Protein AF-A0A939FY69-F1 (afdb_monomer_lite)

Structure (mmCIF, N/CA/C/O backbone):
data_AF-A0A939FY69-F1
#
_entry.id   AF-A0A939FY69-F1
#
loop_
_atom_site.group_PDB
_atom_site.id
_atom_site.type_symbol
_atom_site.label_atom_id
_atom_site.label_alt_id
_atom_site.label_comp_id
_atom_site.label_asym_id
_atom_site.label_entity_id
_atom_site.label_seq_id
_atom_site.pdbx_PDB_ins_code
_atom_site.Cartn_x
_atom_site.Cartn_y
_atom_site.Cartn_z
_atom_site.occupancy
_atom_site.B_iso_or_equiv
_atom_site.auth_seq_id
_atom_site.auth_comp_id
_atom_site.auth_asym_id
_atom_site.auth_atom_id
_atom_site.pdbx_PDB_model_num
ATOM 1 N N . MET A 1 1 ? -5.988 15.963 11.797 1.00 51.28 1 MET A N 1
ATOM 2 C CA . MET A 1 1 ? -5.089 16.632 10.826 1.00 51.28 1 MET A CA 1
ATOM 3 C C . MET A 1 1 ? -5.764 16.558 9.463 1.00 51.28 1 MET A C 1
ATOM 5 O O . MET A 1 1 ? -6.345 15.523 9.172 1.00 51.28 1 MET A O 1
ATOM 9 N N . THR A 1 2 ? -5.782 17.626 8.667 1.00 65.31 2 THR A N 1
ATOM 10 C CA . THR A 1 2 ? -6.473 17.612 7.362 1.00 65.31 2 THR A CA 1
ATOM 11 C C . THR A 1 2 ? -5.595 16.913 6.324 1.00 65.31 2 THR A C 1
ATOM 13 O O . THR A 1 2 ? -4.402 17.210 6.242 1.00 65.31 2 THR A O 1
ATOM 16 N N . LEU A 1 3 ? -6.153 15.976 5.550 1.00 76.00 3 LEU A N 1
ATOM 17 C CA . LEU A 1 3 ? -5.417 15.317 4.469 1.00 76.00 3 LEU A CA 1
ATOM 18 C C . LEU A 1 3 ? -4.958 16.355 3.434 1.00 76.00 3 LEU A C 1
ATOM 20 O O . LEU A 1 3 ? -5.679 17.298 3.108 1.00 76.00 3 LEU A O 1
ATOM 24 N N . SER A 1 4 ? -3.752 16.176 2.895 1.00 80.12 4 SER A N 1
ATOM 25 C CA . SER A 1 4 ? -3.278 17.007 1.785 1.00 80.12 4 SER A CA 1
ATOM 26 C C . SER A 1 4 ? -4.123 16.750 0.524 1.00 80.12 4 SER A C 1
ATOM 28 O O . SER A 1 4 ? -4.737 15.685 0.405 1.00 80.12 4 SER A O 1
ATOM 30 N N . PRO A 1 5 ? -4.132 17.661 -0.470 1.00 83.81 5 PRO A N 1
ATOM 31 C CA . PRO A 1 5 ? -4.830 17.428 -1.739 1.00 83.81 5 PRO A CA 1
ATOM 32 C C . PRO A 1 5 ? -4.401 16.129 -2.436 1.00 83.81 5 PRO A C 1
ATOM 34 O O . PRO A 1 5 ? -5.226 15.443 -3.034 1.00 83.81 5 PRO A O 1
ATOM 37 N N . TYR A 1 6 ? -3.119 15.767 -2.313 1.00 81.75 6 TYR A N 1
ATOM 38 C CA . TYR A 1 6 ? -2.587 14.505 -2.817 1.00 81.75 6 TYR A CA 1
ATOM 39 C C . TYR A 1 6 ? -3.241 13.303 -2.122 1.00 81.75 6 TYR A C 1
ATOM 41 O O . TYR A 1 6 ? -3.773 12.425 -2.795 1.00 81.75 6 TYR A O 1
ATOM 49 N N . PHE A 1 7 ? -3.287 13.290 -0.786 1.00 86.31 7 PHE A N 1
ATOM 50 C CA . PHE A 1 7 ? -3.902 12.192 -0.036 1.00 86.31 7 PHE A CA 1
ATOM 51 C C . PHE A 1 7 ? -5.418 12.130 -0.195 1.00 86.31 7 PHE A C 1
ATOM 53 O O . PHE A 1 7 ? -5.968 11.036 -0.247 1.00 86.31 7 P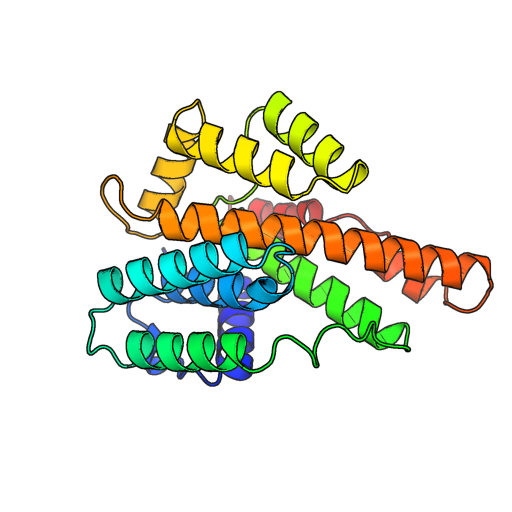HE A O 1
ATOM 60 N N . HIS A 1 8 ? -6.094 13.269 -0.350 1.00 87.62 8 HIS A N 1
ATOM 61 C CA . HIS A 1 8 ? -7.512 13.294 -0.706 1.00 87.62 8 HIS A CA 1
ATOM 62 C C . HIS A 1 8 ? -7.772 12.671 -2.078 1.00 87.62 8 HIS A C 1
ATOM 64 O O . HIS A 1 8 ? -8.722 11.903 -2.226 1.00 87.62 8 HIS A O 1
ATOM 70 N N . LYS A 1 9 ? -6.923 12.962 -3.071 1.00 89.31 9 LYS A N 1
ATOM 71 C CA . LYS A 1 9 ? -7.017 12.337 -4.393 1.00 89.31 9 LYS A CA 1
ATOM 72 C C . LYS A 1 9 ? -6.813 10.824 -4.296 1.00 89.31 9 LYS A C 1
ATOM 74 O O . LYS A 1 9 ? -7.653 10.083 -4.793 1.00 89.31 9 LYS A O 1
ATOM 79 N N . THR A 1 10 ? -5.763 10.371 -3.610 1.00 87.25 10 THR A N 1
ATOM 80 C CA . THR A 1 10 ? -5.495 8.935 -3.424 1.00 87.25 10 THR A CA 1
ATOM 81 C C . THR A 1 10 ? -6.619 8.239 -2.658 1.00 87.25 10 THR A C 1
ATOM 83 O O . THR A 1 10 ? -7.046 7.158 -3.048 1.00 87.25 10 THR A O 1
ATOM 86 N N . LEU A 1 11 ? -7.152 8.865 -1.604 1.00 92.50 11 LEU A N 1
ATOM 87 C CA . LEU A 1 11 ? -8.293 8.338 -0.857 1.00 92.50 11 LEU A CA 1
ATOM 88 C C . LEU A 1 11 ? -9.524 8.183 -1.751 1.00 92.50 11 LEU A C 1
ATOM 90 O O . LEU A 1 11 ? -10.184 7.152 -1.693 1.00 92.50 11 LEU A O 1
ATOM 94 N N . LYS A 1 12 ? -9.818 9.182 -2.590 1.00 93.12 12 LYS A N 1
ATOM 95 C CA . LYS A 1 12 ? -10.921 9.114 -3.550 1.00 93.12 12 LYS A CA 1
ATOM 96 C C . LYS A 1 12 ? -10.729 7.966 -4.543 1.00 93.12 12 LYS A C 1
ATOM 98 O O . LYS A 1 12 ? -11.646 7.178 -4.716 1.00 93.12 12 LYS A O 1
ATOM 103 N N . GLU A 1 13 ? -9.543 7.837 -5.135 1.00 89.00 13 GLU A N 1
ATOM 104 C CA . GLU A 1 13 ? -9.229 6.740 -6.064 1.00 89.00 13 GLU A CA 1
ATOM 105 C C . GLU A 1 13 ? -9.397 5.366 -5.395 1.00 89.00 13 GLU A C 1
ATOM 107 O O . GLU A 1 13 ? -10.003 4.464 -5.967 1.00 89.00 13 GLU A O 1
ATOM 112 N N . LEU A 1 14 ? -8.923 5.214 -4.154 1.00 90.81 14 LEU A N 1
ATOM 113 C CA . LEU A 1 14 ? -9.114 3.993 -3.369 1.00 90.81 14 LEU A CA 1
ATOM 114 C C . LEU A 1 14 ? -10.592 3.733 -3.063 1.00 90.81 14 LEU A C 1
ATOM 116 O O . LEU A 1 14 ? -11.045 2.598 -3.169 1.00 90.81 14 LEU A O 1
ATOM 120 N N . CYS A 1 15 ? -11.359 4.768 -2.721 1.00 93.44 15 CYS A N 1
ATOM 121 C CA . CYS A 1 15 ? -12.801 4.651 -2.526 1.00 93.44 15 CYS A CA 1
ATOM 122 C C . CYS A 1 15 ? -13.506 4.169 -3.795 1.00 93.44 15 CYS A C 1
ATOM 124 O O . CYS A 1 15 ? -14.361 3.293 -3.708 1.00 93.44 15 CYS A O 1
ATOM 126 N N . ASP A 1 16 ? -13.118 4.684 -4.961 1.00 90.38 16 ASP A N 1
ATOM 127 C CA . ASP A 1 16 ? -13.687 4.281 -6.248 1.00 90.38 16 ASP A CA 1
ATOM 128 C C . ASP A 1 16 ? -13.348 2.808 -6.565 1.00 90.38 16 ASP A C 1
ATOM 130 O O . ASP A 1 16 ? -14.238 2.037 -6.927 1.00 90.38 16 ASP A O 1
ATOM 134 N N . ILE A 1 17 ? -12.095 2.384 -6.337 1.00 87.31 17 ILE A N 1
ATOM 135 C CA . ILE A 1 17 ? -11.641 0.986 -6.502 1.00 87.31 17 ILE A CA 1
ATOM 136 C C . ILE A 1 17 ? -12.435 0.038 -5.599 1.00 87.31 17 ILE A C 1
ATOM 138 O O . ILE A 1 17 ? -12.944 -0.988 -6.050 1.00 87.31 17 ILE A O 1
ATOM 142 N N . PHE A 1 18 ? -12.560 0.392 -4.321 1.00 89.75 18 PHE A N 1
ATOM 143 C CA . PHE A 1 18 ? -13.209 -0.436 -3.306 1.00 89.75 18 PHE A CA 1
ATOM 144 C C . PHE A 1 18 ? -14.726 -0.246 -3.223 1.00 89.75 18 PHE A C 1
ATOM 146 O O . PHE A 1 18 ? -15.393 -0.906 -2.421 1.00 89.75 18 PHE A O 1
ATOM 153 N N . ARG A 1 19 ? -15.285 0.646 -4.048 1.00 93.00 19 ARG A N 1
ATOM 154 C CA . ARG A 1 19 ? -16.702 1.038 -4.037 1.00 93.00 19 ARG A CA 1
ATOM 155 C C . ARG A 1 19 ? -17.173 1.460 -2.638 1.00 93.00 19 ARG A C 1
ATOM 157 O O . ARG A 1 19 ? -18.246 1.069 -2.179 1.00 93.00 19 ARG A O 1
ATOM 164 N N . VAL A 1 20 ? -16.343 2.237 -1.948 1.00 94.00 20 VAL A N 1
ATOM 165 C CA . VAL A 1 20 ? -16.614 2.824 -0.630 1.00 94.00 20 VAL A CA 1
ATOM 166 C C . VAL A 1 20 ? -17.141 4.241 -0.838 1.00 94.00 20 VAL A C 1
ATOM 168 O O . VAL A 1 20 ? -16.522 5.040 -1.535 1.00 94.00 20 VAL A O 1
ATOM 171 N N . SER A 1 21 ? -18.275 4.588 -0.226 1.00 94.75 21 SER A N 1
ATOM 172 C CA . SER A 1 21 ? -18.761 5.971 -0.278 1.00 94.75 21 SER A CA 1
ATOM 173 C C . SER A 1 21 ? -17.843 6.899 0.523 1.00 94.75 21 SER A C 1
ATOM 175 O O . SER A 1 21 ? -17.466 6.595 1.653 1.00 94.75 21 SER A O 1
ATOM 177 N N . GLN A 1 22 ? -17.527 8.077 -0.017 1.00 93.00 22 GLN A N 1
ATOM 178 C CA . GLN A 1 22 ? -16.762 9.074 0.736 1.00 93.00 22 GLN A CA 1
ATOM 179 C C . GLN A 1 22 ? -17.534 9.600 1.952 1.00 93.00 22 GLN A C 1
ATOM 181 O O . GLN A 1 22 ? -16.919 10.002 2.935 1.00 93.00 22 GLN A O 1
ATOM 186 N N . ASP A 1 23 ? -18.869 9.563 1.929 1.00 93.38 23 ASP A N 1
ATOM 187 C CA . ASP A 1 23 ? -19.689 10.060 3.036 1.00 93.38 23 ASP A CA 1
ATOM 188 C C . ASP A 1 23 ? -19.513 9.234 4.309 1.00 93.38 23 ASP A C 1
ATOM 190 O O . ASP A 1 23 ? -19.451 9.800 5.400 1.00 93.38 23 ASP A O 1
ATOM 194 N N . ILE A 1 24 ? -19.371 7.912 4.170 1.00 93.94 24 ILE A N 1
ATOM 195 C CA . ILE A 1 24 ? -19.246 7.006 5.318 1.00 93.94 24 ILE A CA 1
ATOM 196 C C . ILE A 1 24 ? -17.860 7.064 5.967 1.00 93.94 24 ILE A C 1
ATOM 198 O O . ILE A 1 24 ? -17.718 6.616 7.099 1.00 93.94 24 ILE A O 1
ATOM 202 N N . ILE A 1 25 ? -16.865 7.656 5.292 1.00 91.81 25 ILE A N 1
ATOM 203 C CA . ILE A 1 25 ? -15.494 7.806 5.803 1.00 91.81 25 ILE A CA 1
ATOM 204 C C . ILE A 1 25 ? -15.120 9.237 6.221 1.00 91.81 25 ILE A C 1
ATOM 206 O O . ILE A 1 25 ? -14.028 9.460 6.742 1.00 91.81 25 ILE A O 1
ATOM 210 N N . LYS A 1 26 ? -16.013 10.217 6.029 1.00 88.81 26 LYS A N 1
ATOM 211 C CA . LYS A 1 26 ? -15.804 11.620 6.442 1.00 88.81 26 LYS A CA 1
ATOM 212 C C . LYS A 1 26 ? -15.342 11.807 7.898 1.00 88.81 26 LYS A C 1
ATOM 214 O O . LYS A 1 26 ? -14.555 12.727 8.112 1.00 88.81 26 LYS A O 1
ATOM 219 N N . PRO A 1 27 ? -15.795 11.004 8.885 1.00 88.06 27 PRO A N 1
ATOM 220 C CA . PRO A 1 27 ? -15.362 11.165 10.274 1.00 88.06 27 PRO A CA 1
ATOM 221 C C . PRO A 1 27 ? -13.861 10.928 10.505 1.00 88.06 27 PRO A C 1
ATOM 223 O O . PRO A 1 27 ? -13.254 11.650 11.292 1.00 88.06 27 PRO A O 1
ATOM 226 N N . HIS A 1 28 ? -13.264 9.953 9.809 1.00 85.62 28 HIS A N 1
ATOM 227 C CA . HIS A 1 28 ? -11.856 9.556 9.977 1.00 85.62 28 HIS A CA 1
ATOM 228 C C . HIS A 1 28 ? -11.201 9.231 8.617 1.00 85.62 28 HIS A C 1
ATOM 230 O O . HIS A 1 28 ? -10.899 8.071 8.316 1.00 85.62 28 HIS A O 1
ATOM 236 N N . PRO A 1 29 ? -11.008 10.234 7.740 1.00 88.88 29 PRO A N 1
ATOM 237 C CA . PRO A 1 29 ? -10.553 10.006 6.368 1.00 88.88 29 PRO A CA 1
ATOM 238 C C . PRO A 1 29 ? -9.093 9.524 6.291 1.00 88.88 29 PRO A C 1
ATOM 240 O O . PRO A 1 29 ? -8.715 8.826 5.356 1.00 88.88 29 PRO A O 1
ATOM 243 N N . ASP A 1 30 ? -8.272 9.869 7.277 1.00 85.19 30 ASP A N 1
ATOM 244 C CA . ASP A 1 30 ? -6.902 9.390 7.468 1.00 85.19 30 ASP A CA 1
ATOM 245 C C . ASP A 1 30 ? -6.843 7.903 7.832 1.00 85.19 30 ASP A C 1
ATOM 247 O O . ASP A 1 30 ? -6.058 7.154 7.244 1.00 85.19 30 ASP A O 1
ATOM 251 N N . HIS A 1 31 ? -7.713 7.456 8.739 1.00 87.19 31 HIS A N 1
ATOM 252 C CA . HIS A 1 31 ? -7.850 6.037 9.067 1.00 87.19 31 HIS A CA 1
ATOM 253 C C . HIS A 1 31 ? -8.343 5.229 7.865 1.00 87.19 31 HIS A C 1
ATOM 255 O O . HIS A 1 31 ? -7.744 4.210 7.517 1.00 87.19 31 HIS A O 1
ATOM 261 N N . ALA A 1 32 ? -9.370 5.726 7.169 1.00 91.38 32 ALA A N 1
ATOM 262 C CA . ALA A 1 32 ? -9.868 5.093 5.951 1.00 91.38 32 ALA A CA 1
ATOM 263 C C . ALA A 1 32 ? -8.776 4.991 4.875 1.00 91.38 32 ALA A C 1
ATOM 265 O O . ALA A 1 32 ? -8.627 3.945 4.245 1.00 91.38 32 ALA A O 1
ATOM 266 N N . LEU A 1 33 ? -7.964 6.039 4.703 1.00 90.38 33 LEU A N 1
ATOM 267 C CA . LEU A 1 33 ? -6.822 6.018 3.792 1.00 90.38 33 LEU A CA 1
ATOM 268 C C . LEU A 1 33 ? -5.813 4.923 4.166 1.00 90.38 33 LEU A C 1
ATOM 270 O O . LEU A 1 33 ? -5.373 4.190 3.278 1.00 90.38 33 LEU A O 1
ATOM 274 N N . ALA A 1 34 ? -5.475 4.776 5.450 1.00 87.06 34 ALA A N 1
ATOM 275 C CA . ALA A 1 34 ? -4.564 3.729 5.916 1.00 87.06 34 ALA A CA 1
ATOM 276 C C . ALA A 1 34 ? -5.128 2.322 5.657 1.00 87.06 34 ALA A C 1
ATOM 278 O O . ALA A 1 34 ? -4.439 1.479 5.083 1.00 87.06 34 ALA A O 1
ATOM 279 N N . VAL A 1 35 ? -6.394 2.082 6.009 1.00 91.75 35 VAL A N 1
ATOM 280 C CA . VAL A 1 35 ? -7.072 0.794 5.798 1.00 91.75 35 VAL A CA 1
ATOM 281 C C . VAL A 1 35 ? -7.120 0.422 4.319 1.00 91.75 35 VAL A C 1
ATOM 283 O O . VAL A 1 35 ? -6.685 -0.668 3.948 1.00 91.75 35 VAL A O 1
A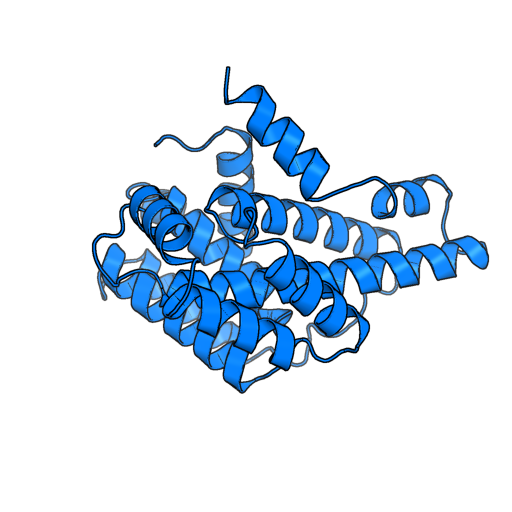TOM 286 N N . LEU A 1 36 ? -7.600 1.323 3.460 1.00 92.56 36 LEU A N 1
ATOM 287 C CA . LEU A 1 36 ? -7.745 1.040 2.032 1.00 92.56 36 LEU A CA 1
ATOM 288 C C . LEU A 1 36 ? -6.387 0.894 1.331 1.00 92.56 36 LEU A C 1
ATOM 290 O O . LEU A 1 36 ? -6.249 0.053 0.448 1.00 92.56 36 LEU A O 1
ATOM 294 N N . SER A 1 37 ? -5.362 1.639 1.755 1.00 90.50 37 SER A N 1
ATOM 295 C CA . SER A 1 37 ? -3.988 1.472 1.248 1.00 90.50 37 SER A CA 1
ATOM 296 C C . SER A 1 37 ? -3.413 0.100 1.598 1.00 90.50 37 SER A C 1
ATOM 298 O O . SER A 1 37 ? -2.797 -0.558 0.758 1.00 90.50 37 SER A O 1
ATOM 300 N N . THR A 1 38 ? -3.650 -0.360 2.826 1.00 89.69 38 THR A N 1
ATOM 301 C CA . THR A 1 38 ? -3.233 -1.688 3.291 1.00 89.69 38 THR A CA 1
ATOM 302 C C . THR A 1 38 ? -3.992 -2.799 2.572 1.00 89.69 38 THR A C 1
ATOM 304 O O . THR A 1 38 ? -3.399 -3.793 2.162 1.00 89.69 38 THR A O 1
ATOM 307 N N . LEU A 1 39 ? -5.289 -2.618 2.328 1.00 89.56 39 LEU A N 1
ATOM 308 C CA . LEU A 1 39 ? -6.076 -3.561 1.534 1.00 89.56 39 LEU A CA 1
ATOM 309 C C . LEU A 1 39 ? -5.640 -3.590 0.066 1.00 89.56 39 LEU A C 1
ATOM 311 O O . LEU A 1 39 ? -5.588 -4.662 -0.527 1.00 89.56 39 LEU A O 1
ATOM 315 N N . TYR A 1 40 ? -5.257 -2.454 -0.517 1.00 88.00 40 TYR A N 1
ATOM 316 C CA . TYR A 1 40 ? -4.812 -2.393 -1.912 1.00 88.00 40 TYR A CA 1
ATOM 317 C C . TYR A 1 40 ? -3.596 -3.288 -2.183 1.00 88.00 40 TYR A C 1
ATOM 319 O O . TYR A 1 40 ? -3.539 -3.990 -3.194 1.00 88.00 40 TYR A O 1
ATOM 327 N N . GLY A 1 41 ? -2.621 -3.299 -1.272 1.00 84.06 41 GLY A N 1
ATOM 328 C CA . GLY A 1 41 ? -1.441 -4.154 -1.400 1.00 84.06 41 GLY A CA 1
ATOM 329 C C . GLY A 1 41 ? -1.554 -5.505 -0.682 1.00 84.06 41 GLY A C 1
ATOM 330 O O . GLY A 1 41 ? -0.577 -6.252 -0.673 1.00 84.06 41 GLY A O 1
ATOM 331 N N . TYR A 1 42 ? -2.725 -5.856 -0.135 1.00 85.44 42 TYR A N 1
ATOM 332 C CA . TYR A 1 42 ? -2.992 -7.129 0.551 1.00 85.44 42 TYR A CA 1
ATOM 333 C C . TYR A 1 42 ? -2.511 -8.348 -0.248 1.00 85.44 42 TYR A C 1
ATOM 335 O O . TYR A 1 42 ? -1.834 -9.232 0.279 1.00 85.44 42 TYR A O 1
ATOM 343 N N . ARG A 1 43 ? -2.810 -8.360 -1.553 1.00 80.31 43 ARG A N 1
ATOM 344 C CA . ARG A 1 43 ? -2.452 -9.439 -2.489 1.00 80.31 43 ARG A CA 1
ATOM 345 C C . ARG A 1 43 ? -0.944 -9.639 -2.667 1.00 80.31 43 ARG A C 1
ATOM 347 O O . ARG A 1 43 ? -0.510 -10.707 -3.081 1.00 80.31 43 ARG A O 1
ATOM 354 N N . LEU A 1 44 ? -0.144 -8.620 -2.355 1.00 80.69 44 LEU A N 1
ATOM 355 C CA . LEU A 1 44 ? 1.311 -8.641 -2.520 1.00 80.69 44 LEU A CA 1
ATOM 356 C C . LEU A 1 44 ? 2.026 -9.245 -1.311 1.00 80.69 44 LEU A C 1
ATOM 358 O O . LEU A 1 44 ? 3.241 -9.435 -1.341 1.00 80.69 44 LEU A O 1
ATOM 362 N N . VAL A 1 45 ? 1.286 -9.553 -0.245 1.00 79.00 45 VAL A N 1
ATOM 363 C CA . VAL A 1 45 ? 1.803 -10.316 0.887 1.00 79.00 45 VAL A CA 1
ATOM 364 C C . VAL A 1 45 ? 1.870 -11.788 0.459 1.00 79.00 45 VAL A C 1
ATOM 366 O O . VAL A 1 45 ? 0.829 -12.384 0.183 1.00 79.00 45 VAL A O 1
ATOM 369 N N . PRO A 1 46 ? 3.064 -12.400 0.375 1.00 69.88 46 PRO A N 1
ATOM 370 C CA . PRO A 1 46 ? 3.238 -13.699 -0.282 1.00 69.88 46 PRO A CA 1
ATOM 371 C C . PRO A 1 46 ? 2.687 -14.873 0.536 1.00 69.88 46 PRO A C 1
ATOM 373 O O . PRO A 1 46 ? 2.132 -15.815 -0.028 1.00 69.88 46 PRO A O 1
ATOM 376 N N . ASP A 1 47 ? 2.811 -14.818 1.863 1.00 75.50 47 ASP A N 1
ATOM 377 C CA . ASP A 1 47 ? 2.413 -15.899 2.764 1.00 75.50 47 ASP A CA 1
ATOM 378 C C . ASP A 1 47 ? 0.920 -15.809 3.093 1.00 75.50 47 ASP A C 1
ATOM 380 O O . ASP A 1 47 ? 0.421 -14.761 3.507 1.00 75.50 47 ASP A O 1
ATOM 384 N N . ALA A 1 48 ? 0.201 -16.920 2.923 1.00 77.00 48 ALA A N 1
ATOM 385 C CA . ALA A 1 48 ? -1.228 -16.984 3.214 1.00 77.00 48 ALA A CA 1
ATOM 386 C C . ALA A 1 48 ? -1.532 -16.710 4.696 1.00 77.00 48 ALA A C 1
ATOM 388 O O . ALA A 1 48 ? -2.496 -16.015 5.010 1.00 77.00 48 ALA A O 1
ATOM 389 N N . SER A 1 49 ? -0.690 -17.190 5.617 1.00 75.12 49 SER A N 1
ATOM 390 C CA . SER A 1 49 ? -0.871 -16.942 7.051 1.00 75.12 49 SER A CA 1
ATOM 391 C C . SER A 1 49 ? -0.651 -15.464 7.391 1.00 75.12 49 SER A C 1
ATOM 393 O O . SER A 1 49 ? -1.407 -14.894 8.175 1.00 75.12 49 SER A O 1
ATOM 395 N N . ASP A 1 50 ? 0.327 -14.807 6.764 1.00 74.56 50 ASP A N 1
ATOM 396 C CA . ASP A 1 50 ? 0.549 -13.372 6.953 1.00 74.56 50 ASP A CA 1
ATOM 397 C C . ASP A 1 50 ? -0.569 -12.543 6.311 1.00 74.56 50 ASP A C 1
ATOM 399 O O . ASP A 1 50 ? -1.022 -11.579 6.924 1.00 74.56 50 ASP A O 1
ATOM 403 N N . ARG A 1 51 ? -1.114 -12.961 5.160 1.00 80.44 51 ARG A N 1
ATOM 404 C CA . ARG A 1 51 ? -2.351 -12.389 4.599 1.00 80.44 51 ARG A CA 1
ATOM 405 C C . ARG A 1 51 ? -3.524 -12.505 5.569 1.00 80.44 51 ARG A C 1
ATOM 407 O O . ARG A 1 51 ? -4.258 -11.537 5.748 1.00 80.44 51 ARG A O 1
ATOM 414 N N . HIS A 1 52 ? -3.702 -13.631 6.254 1.00 82.56 52 HIS A N 1
ATOM 415 C CA . HIS A 1 52 ? -4.735 -13.735 7.291 1.00 82.56 52 HIS A CA 1
ATOM 416 C C . HIS A 1 52 ? -4.495 -12.753 8.443 1.00 82.56 52 HIS A C 1
ATOM 418 O O . HIS A 1 52 ? -5.430 -12.088 8.874 1.00 82.56 52 HIS A O 1
ATOM 424 N N . LYS A 1 53 ? -3.248 -12.556 8.876 1.00 79.25 53 LYS A N 1
ATOM 425 C CA . LYS A 1 53 ? -2.934 -11.549 9.903 1.00 79.25 53 LYS A CA 1
ATOM 426 C C . LYS A 1 53 ? -3.197 -10.121 9.428 1.00 79.25 53 LYS A C 1
ATOM 428 O O . LYS A 1 53 ? -3.708 -9.323 10.207 1.00 79.25 53 LYS A O 1
ATOM 433 N N . VAL A 1 54 ? -2.880 -9.791 8.170 1.00 82.12 54 VAL A N 1
ATOM 434 C CA . VAL A 1 54 ? -3.205 -8.477 7.579 1.00 82.12 54 VAL A CA 1
ATOM 435 C C . VAL A 1 54 ? -4.711 -8.254 7.612 1.00 82.12 54 VAL A C 1
ATOM 437 O O . VAL A 1 54 ? -5.174 -7.216 8.080 1.00 82.12 54 VAL A O 1
ATOM 440 N N . ARG A 1 55 ? -5.469 -9.257 7.163 1.00 86.62 55 ARG A N 1
ATOM 441 C CA . ARG A 1 55 ? -6.930 -9.252 7.154 1.00 86.62 55 ARG A CA 1
ATOM 442 C C . ARG A 1 55 ? -7.497 -8.996 8.547 1.00 86.62 55 ARG A C 1
ATOM 444 O O . ARG A 1 55 ? -8.287 -8.074 8.737 1.00 86.62 55 ARG A O 1
ATOM 451 N N . ASP A 1 56 ? -7.087 -9.817 9.504 1.00 86.25 56 ASP A N 1
ATOM 452 C CA . ASP A 1 56 ? -7.604 -9.778 10.866 1.00 86.25 56 ASP A CA 1
ATOM 453 C C . ASP A 1 56 ? -7.214 -8.459 11.544 1.00 86.25 56 ASP A C 1
ATOM 455 O O . ASP A 1 56 ? -8.045 -7.841 12.206 1.00 86.25 56 ASP A O 1
ATOM 459 N N . GLY A 1 57 ? -5.997 -7.965 11.293 1.00 83.56 57 GLY A N 1
ATOM 460 C CA . GLY A 1 57 ? -5.534 -6.674 11.792 1.00 83.56 57 GLY A CA 1
ATOM 461 C C . GLY A 1 57 ? -6.320 -5.488 11.233 1.00 83.56 57 GLY A C 1
ATOM 462 O O . GLY A 1 57 ? -6.702 -4.603 11.997 1.00 83.56 57 GLY A O 1
ATOM 463 N N . VAL A 1 58 ? -6.618 -5.481 9.929 1.00 89.31 58 VAL A N 1
ATOM 464 C CA . VAL A 1 58 ? -7.466 -4.454 9.300 1.00 89.31 58 VAL A CA 1
ATOM 465 C C . VAL A 1 58 ? -8.883 -4.489 9.871 1.00 89.31 58 VAL A C 1
ATOM 467 O O . VAL A 1 58 ? -9.420 -3.442 10.240 1.00 89.31 58 VAL A O 1
ATOM 470 N N . LEU A 1 59 ? -9.491 -5.673 9.974 1.00 90.38 59 LEU A N 1
ATOM 471 C CA . LEU A 1 59 ? -10.851 -5.821 10.495 1.00 90.38 59 LEU A CA 1
ATOM 472 C C . LEU A 1 59 ? -10.956 -5.396 11.954 1.00 90.38 59 LEU A C 1
ATOM 474 O O . LEU A 1 59 ? -11.844 -4.619 12.300 1.00 90.38 59 LEU A O 1
ATOM 478 N N . GLN A 1 60 ? -10.045 -5.881 12.796 1.00 86.06 60 GLN A N 1
ATOM 479 C CA . GLN A 1 60 ? -10.018 -5.556 14.215 1.00 86.06 60 GLN A CA 1
ATOM 480 C C . GLN A 1 60 ? -9.894 -4.046 14.429 1.00 86.06 60 GLN A C 1
ATOM 482 O O . GLN A 1 60 ? -10.618 -3.474 15.244 1.00 86.06 60 GLN A O 1
ATOM 487 N N . ASP A 1 61 ? -9.005 -3.390 13.684 1.00 85.94 61 ASP A N 1
ATOM 488 C CA . ASP A 1 61 ? -8.788 -1.954 13.824 1.00 85.94 61 ASP A CA 1
ATOM 489 C C . ASP A 1 61 ? -9.967 -1.132 13.281 1.00 85.94 61 ASP A C 1
ATOM 491 O O . ASP A 1 61 ? -10.387 -0.161 13.911 1.00 85.94 61 ASP A O 1
ATOM 495 N N . THR A 1 62 ? -10.573 -1.571 12.173 1.00 89.75 62 THR A N 1
ATOM 496 C CA . THR A 1 62 ? -11.760 -0.925 11.592 1.00 89.75 62 THR A CA 1
ATOM 497 C C . THR A 1 62 ? -12.967 -1.027 12.525 1.00 89.75 62 THR A C 1
ATOM 499 O O . THR A 1 62 ? -13.566 -0.006 12.857 1.00 89.75 62 THR A O 1
ATOM 502 N N . VAL A 1 63 ? -13.294 -2.227 13.025 1.00 90.62 63 VAL A N 1
ATOM 503 C CA . VAL A 1 63 ? -14.387 -2.432 13.999 1.00 90.62 63 VAL A CA 1
ATOM 504 C C . VAL A 1 63 ? -14.202 -1.537 15.216 1.00 90.62 63 VAL A C 1
ATOM 506 O O . VAL A 1 63 ? -15.168 -1.003 15.751 1.00 90.62 63 VAL A O 1
ATOM 509 N N . ARG A 1 64 ? -12.961 -1.357 15.651 1.00 83.88 64 ARG A N 1
ATOM 510 C CA . ARG A 1 64 ? -12.655 -0.569 16.833 1.00 83.88 64 ARG A CA 1
ATOM 511 C C . ARG A 1 64 ? -12.823 0.934 16.626 1.00 83.88 64 ARG A C 1
ATOM 513 O O . ARG A 1 64 ? -13.382 1.585 17.499 1.00 83.88 64 ARG A O 1
ATOM 520 N N . VAL A 1 65 ? -12.311 1.487 15.525 1.00 85.56 65 VAL A N 1
ATOM 521 C CA . VAL A 1 65 ? -12.387 2.936 15.255 1.00 85.56 65 VAL A CA 1
ATOM 522 C C . VAL A 1 65 ? -13.803 3.347 14.867 1.00 85.56 65 VAL A C 1
ATOM 524 O O . VAL A 1 65 ? -14.298 4.375 15.316 1.00 85.56 65 VAL A O 1
ATOM 527 N N . TRP A 1 66 ? -14.469 2.532 14.054 1.00 89.56 66 TRP A N 1
ATOM 528 C CA . TRP A 1 66 ? -15.740 2.901 13.437 1.00 89.56 66 TRP A CA 1
ATOM 529 C C . TRP A 1 66 ? -16.950 2.300 14.154 1.00 89.56 66 TRP A C 1
ATOM 531 O O . TRP A 1 66 ? -18.045 2.853 14.061 1.00 89.56 66 TRP A O 1
ATOM 541 N N . GLY A 1 67 ? -16.764 1.193 14.876 1.00 90.75 67 GLY A N 1
ATOM 542 C CA . GLY A 1 67 ? -17.826 0.377 15.463 1.00 90.75 67 GLY A CA 1
ATOM 543 C C . GLY A 1 67 ? -18.232 -0.791 14.559 1.00 90.75 67 GLY A C 1
ATOM 544 O O . GLY A 1 67 ? -18.110 -0.731 13.335 1.00 90.75 67 GLY A O 1
ATOM 545 N N . GLU A 1 68 ? -18.747 -1.869 15.154 1.00 91.38 68 GLU A N 1
ATOM 546 C CA . GLU A 1 68 ? -19.091 -3.101 14.426 1.00 91.38 68 GLU A CA 1
ATOM 547 C C . GLU A 1 68 ? -20.223 -2.913 13.402 1.00 91.38 68 GLU A C 1
ATOM 549 O O . GLU A 1 68 ? -20.150 -3.458 12.304 1.00 91.38 68 GLU A O 1
ATOM 554 N N . GLY A 1 69 ? -21.227 -2.094 13.731 1.00 91.88 69 GLY A N 1
ATOM 555 C CA . GLY A 1 69 ? -22.368 -1.793 12.856 1.00 91.88 69 GLY A CA 1
ATOM 556 C C . GLY A 1 69 ? -22.155 -0.619 11.897 1.00 91.88 69 GLY A C 1
ATOM 557 O O . GLY A 1 69 ? -23.098 -0.199 11.230 1.00 91.88 69 GLY A O 1
ATOM 558 N N . ASN A 1 70 ? -20.953 -0.042 11.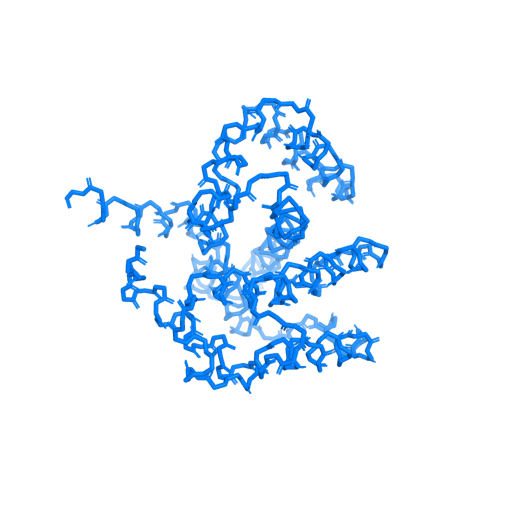846 1.00 93.38 70 ASN A N 1
ATOM 559 C CA . ASN A 1 70 ? -20.692 1.104 10.982 1.00 93.38 70 ASN A CA 1
ATOM 560 C C . ASN A 1 70 ? -20.686 0.687 9.500 1.00 93.38 70 ASN A C 1
ATOM 562 O O . ASN A 1 70 ? -20.063 -0.328 9.172 1.00 93.38 70 ASN A O 1
ATOM 566 N N . PRO A 1 71 ? -21.297 1.471 8.588 1.00 96.25 71 PRO A N 1
ATOM 567 C CA . PRO A 1 71 ? -21.287 1.169 7.157 1.00 96.25 71 PRO A CA 1
ATOM 568 C C . PRO A 1 71 ? -19.887 0.935 6.577 1.00 96.25 71 PRO A C 1
ATOM 570 O O . PRO A 1 71 ? -19.721 0.073 5.715 1.00 96.25 71 PRO A O 1
ATOM 573 N N . PHE A 1 72 ? -18.866 1.652 7.061 1.00 94.88 72 PHE A N 1
ATOM 574 C CA . PHE A 1 72 ? -17.489 1.439 6.620 1.00 94.88 72 PHE A CA 1
ATOM 575 C C . PHE A 1 72 ? -16.959 0.079 7.081 1.00 94.88 72 PHE A C 1
ATOM 577 O O . PHE A 1 72 ? -16.436 -0.675 6.267 1.00 94.88 72 PHE A O 1
ATOM 584 N N . THR A 1 73 ? -17.180 -0.296 8.344 1.00 95.25 73 THR A N 1
ATOM 585 C CA . THR A 1 73 ? -16.814 -1.620 8.873 1.00 95.25 73 THR A CA 1
ATOM 586 C C . THR A 1 73 ? -17.465 -2.757 8.093 1.00 95.25 73 THR A C 1
ATOM 588 O O . THR A 1 73 ? -16.792 -3.731 7.753 1.00 95.25 73 THR A O 1
ATOM 591 N N . VAL A 1 74 ? -18.759 -2.634 7.785 1.00 95.31 74 VAL A N 1
ATOM 592 C CA . VAL A 1 74 ? -19.484 -3.613 6.961 1.00 95.31 74 VAL A CA 1
ATOM 593 C C . VAL A 1 74 ? -18.828 -3.722 5.588 1.00 95.31 74 VAL A C 1
ATOM 595 O O . VAL A 1 74 ? -18.519 -4.827 5.143 1.00 95.31 74 VAL A O 1
ATOM 598 N N . LYS A 1 75 ? -18.506 -2.585 4.962 1.00 94.81 75 LYS A N 1
ATOM 599 C CA . LYS A 1 75 ? -17.871 -2.583 3.646 1.00 94.81 75 LYS A CA 1
ATOM 600 C C . LYS A 1 75 ? -16.478 -3.217 3.650 1.00 94.81 75 LYS A C 1
ATOM 602 O O . LYS A 1 75 ? -16.148 -3.972 2.741 1.00 94.81 75 LYS A O 1
ATOM 607 N N . ILE A 1 76 ? -15.673 -2.964 4.682 1.00 94.25 76 ILE A N 1
ATOM 608 C CA . ILE A 1 76 ? -14.359 -3.602 4.831 1.00 94.25 76 ILE A CA 1
ATOM 609 C C . ILE A 1 76 ? -14.490 -5.123 4.986 1.00 94.25 76 ILE A C 1
ATOM 611 O O . ILE A 1 76 ? -13.678 -5.851 4.419 1.00 94.25 76 ILE A O 1
ATOM 615 N N . ARG A 1 77 ? -15.515 -5.625 5.691 1.00 93.25 77 ARG A N 1
ATOM 616 C CA . ARG A 1 77 ? -15.782 -7.074 5.789 1.00 93.25 77 ARG A CA 1
ATOM 617 C C . ARG A 1 77 ? -16.102 -7.698 4.437 1.00 93.25 77 ARG A C 1
ATOM 619 O O . ARG A 1 77 ? -15.569 -8.766 4.154 1.00 93.25 77 ARG A O 1
ATOM 626 N N . GLU A 1 78 ? -16.918 -7.036 3.619 1.00 91.25 78 GLU A N 1
ATOM 627 C CA . GLU A 1 78 ? -17.211 -7.483 2.249 1.00 91.25 78 GLU A CA 1
ATOM 628 C C . GLU A 1 78 ? -15.929 -7.574 1.416 1.00 91.25 78 GLU A C 1
ATOM 630 O O . GLU A 1 78 ? -15.612 -8.637 0.896 1.00 91.25 78 GLU A O 1
ATOM 635 N N . ILE A 1 79 ? -15.135 -6.497 1.376 1.00 89.19 79 ILE A N 1
ATOM 636 C CA . ILE A 1 79 ? -13.878 -6.439 0.608 1.00 89.19 79 ILE A CA 1
ATOM 637 C C . ILE A 1 79 ? -12.924 -7.562 1.025 1.00 89.19 79 ILE A C 1
ATOM 639 O O . ILE A 1 79 ? -12.323 -8.243 0.198 1.00 89.19 79 ILE A O 1
ATOM 643 N N . VAL A 1 80 ? -12.781 -7.758 2.332 1.00 87.50 80 VAL A N 1
ATOM 644 C CA . VAL A 1 80 ? -11.935 -8.805 2.899 1.00 87.50 80 VAL A CA 1
ATOM 645 C C . VAL A 1 80 ? -12.432 -10.210 2.535 1.00 87.50 80 VAL A C 1
ATOM 647 O O . VAL A 1 80 ? -11.611 -11.099 2.298 1.00 87.50 80 VAL A O 1
ATOM 650 N N . ALA A 1 81 ? -13.747 -10.429 2.522 1.00 85.12 81 ALA A N 1
ATOM 651 C CA . ALA A 1 81 ? -14.332 -11.706 2.135 1.00 85.12 81 ALA A CA 1
ATOM 652 C C . ALA A 1 81 ? -14.094 -11.993 0.645 1.00 85.12 81 ALA A C 1
ATOM 654 O O . ALA A 1 81 ? -13.666 -13.097 0.308 1.00 85.12 81 ALA A O 1
ATOM 655 N N . ASP A 1 82 ? -14.262 -10.987 -0.214 1.00 80.69 82 ASP A N 1
ATOM 656 C CA . ASP A 1 82 ? -14.004 -11.089 -1.655 1.00 80.69 82 ASP A CA 1
ATOM 657 C C . ASP A 1 82 ? -12.532 -11.435 -1.934 1.00 80.69 82 ASP A C 1
ATOM 659 O O . ASP A 1 82 ? -12.224 -12.329 -2.722 1.00 80.69 82 ASP A O 1
ATOM 663 N N . PHE A 1 83 ? -11.599 -10.813 -1.210 1.00 77.50 83 PHE A N 1
ATOM 664 C CA . PHE A 1 83 ? -10.168 -11.120 -1.316 1.00 77.50 83 PHE A CA 1
ATOM 665 C C . PHE A 1 83 ? -9.795 -12.539 -0.891 1.00 77.50 83 PHE A C 1
ATOM 667 O O . PHE A 1 83 ? -8.800 -13.076 -1.373 1.00 77.50 83 PHE A O 1
ATOM 674 N N . ALA A 1 84 ? -10.558 -13.155 0.011 1.00 64.50 84 ALA A N 1
ATOM 675 C CA . ALA A 1 84 ? -10.348 -14.552 0.371 1.00 64.50 84 ALA A CA 1
ATOM 676 C C . ALA A 1 84 ? -10.823 -15.513 -0.732 1.00 64.50 84 ALA A C 1
ATOM 678 O O . ALA A 1 84 ? -10.329 -16.638 -0.794 1.00 64.50 84 ALA A O 1
ATOM 679 N N . ALA A 1 85 ? -11.751 -15.075 -1.589 1.00 59.78 85 ALA A N 1
ATOM 680 C CA . ALA A 1 85 ? -12.319 -15.875 -2.669 1.00 59.78 85 ALA A CA 1
ATOM 681 C C . ALA A 1 85 ? -11.525 -15.785 -3.988 1.00 59.78 85 ALA A C 1
ATOM 683 O O . ALA A 1 85 ? -11.520 -16.754 -4.739 1.00 59.78 85 ALA A O 1
ATOM 684 N N . ASP A 1 86 ? -10.835 -14.668 -4.260 1.00 58.22 86 ASP A N 1
ATOM 685 C CA . ASP A 1 86 ? -10.281 -14.355 -5.595 1.00 58.22 86 ASP A CA 1
ATOM 686 C C . ASP A 1 86 ? -8.739 -14.244 -5.650 1.00 58.22 86 ASP A C 1
ATOM 688 O O . ASP A 1 86 ? -8.161 -13.438 -6.378 1.00 58.22 86 ASP A O 1
ATOM 692 N N . LEU A 1 87 ? -8.026 -15.051 -4.856 1.00 56.12 87 LEU A N 1
ATOM 693 C CA . LEU A 1 87 ? -6.556 -15.015 -4.835 1.00 56.12 87 LEU A CA 1
ATOM 694 C C . LEU A 1 87 ? -5.910 -15.535 -6.134 1.00 56.12 87 LEU A C 1
ATOM 696 O O . LEU A 1 87 ? -4.805 -15.109 -6.445 1.00 56.12 87 LEU A O 1
ATOM 700 N N . GLU A 1 88 ? -6.558 -16.414 -6.907 1.00 48.38 88 GLU A N 1
ATOM 701 C CA . GLU A 1 88 ? -5.932 -17.075 -8.069 1.00 48.38 88 GLU A CA 1
ATOM 702 C C . GLU A 1 88 ? -5.891 -16.227 -9.356 1.00 48.38 88 GLU A C 1
ATOM 704 O O . GLU A 1 88 ? -4.972 -16.398 -10.157 1.00 48.38 88 GLU A O 1
ATOM 709 N N . SER A 1 89 ? -6.812 -15.277 -9.564 1.00 46.28 89 SER A N 1
ATOM 710 C CA . SER A 1 89 ? -6.930 -14.534 -10.836 1.00 46.28 89 SER A CA 1
ATOM 711 C C . SER A 1 89 ? -5.972 -13.334 -10.973 1.00 46.28 89 SER A C 1
ATOM 713 O O . SER A 1 89 ? -5.689 -12.876 -12.082 1.00 46.28 89 SER A O 1
ATOM 715 N N . PHE A 1 90 ? -5.407 -12.844 -9.863 1.00 45.34 90 PHE A N 1
ATOM 716 C CA . PHE A 1 90 ? -4.600 -11.613 -9.806 1.00 45.34 90 PHE A CA 1
ATOM 717 C C . PHE A 1 90 ? -3.081 -11.803 -9.978 1.00 45.34 90 PHE A C 1
ATOM 719 O O . PHE A 1 90 ? -2.344 -10.812 -9.958 1.00 45.34 90 PHE A O 1
ATOM 726 N N . TYR A 1 91 ? -2.597 -13.041 -10.131 1.00 47.34 91 TYR A N 1
ATOM 727 C CA . TYR A 1 91 ? -1.168 -13.359 -10.298 1.00 47.34 91 TYR A CA 1
ATOM 728 C C . TYR A 1 91 ? -0.650 -13.209 -11.734 1.00 47.34 91 TYR A C 1
ATOM 730 O O . TYR A 1 91 ? 0.548 -13.388 -11.970 1.00 47.34 91 TYR A O 1
ATOM 738 N N . ASN A 1 92 ? -1.508 -12.847 -12.688 1.00 56.19 92 ASN A N 1
ATOM 739 C CA . ASN A 1 92 ? -1.059 -12.584 -14.047 1.00 56.19 92 ASN A CA 1
ATOM 740 C C . ASN A 1 92 ? -0.227 -11.302 -14.070 1.00 56.19 92 ASN A C 1
ATOM 742 O O . ASN A 1 92 ? -0.721 -10.201 -13.824 1.00 56.19 92 ASN A O 1
ATOM 746 N N . ILE A 1 93 ? 1.065 -11.459 -14.354 1.00 57.53 93 ILE A N 1
ATOM 747 C CA . ILE A 1 93 ? 1.921 -10.341 -14.731 1.00 57.53 93 ILE A CA 1
ATOM 748 C C . ILE A 1 93 ? 1.298 -9.746 -15.997 1.00 57.53 93 ILE A C 1
ATOM 750 O O . ILE A 1 93 ? 1.135 -10.489 -16.966 1.00 57.53 93 ILE A O 1
ATOM 754 N N . PRO A 1 94 ? 0.936 -8.453 -16.006 1.00 64.38 94 PRO A N 1
ATOM 755 C CA . PRO A 1 94 ? 0.424 -7.836 -17.216 1.00 64.38 94 PRO A CA 1
ATOM 756 C C . PRO A 1 94 ? 1.418 -8.030 -18.364 1.00 64.38 94 PRO A C 1
ATOM 758 O O . PRO A 1 94 ? 2.619 -7.794 -18.207 1.00 64.38 94 PRO A O 1
ATOM 761 N N . GLU A 1 95 ? 0.937 -8.496 -19.515 1.00 68.81 95 GLU A N 1
ATOM 762 C CA . GLU A 1 95 ? 1.816 -8.773 -20.653 1.00 68.81 95 GLU A CA 1
ATOM 763 C C . GLU A 1 95 ? 2.395 -7.478 -21.243 1.00 68.81 95 GLU A C 1
ATOM 765 O O . GLU A 1 95 ? 3.519 -7.488 -21.744 1.00 68.81 95 GLU A O 1
ATOM 770 N N . GLY A 1 96 ? 1.693 -6.345 -21.122 1.00 84.62 96 GLY A N 1
ATOM 771 C CA . GLY A 1 96 ? 2.100 -5.048 -21.667 1.00 84.62 96 GLY A CA 1
ATOM 772 C C . GLY A 1 96 ? 2.980 -4.203 -20.736 1.00 84.62 96 GLY A C 1
ATOM 773 O O . GLY A 1 96 ? 2.753 -4.129 -19.529 1.00 84.62 96 GLY A O 1
ATOM 774 N N . ASN A 1 97 ? 3.957 -3.488 -21.312 1.00 86.81 97 ASN A N 1
ATOM 775 C CA . ASN A 1 97 ? 4.802 -2.532 -20.574 1.00 86.81 97 ASN A CA 1
ATOM 776 C C . ASN A 1 97 ? 3.976 -1.423 -19.918 1.00 86.81 97 ASN A C 1
ATOM 778 O O . ASN A 1 97 ? 4.242 -1.039 -18.782 1.00 86.81 97 ASN A O 1
ATOM 782 N N . HIS A 1 98 ? 2.961 -0.930 -20.630 1.00 85.88 98 HIS A N 1
ATOM 783 C CA . HIS A 1 98 ? 2.078 0.123 -20.147 1.00 85.88 98 HIS A CA 1
ATOM 784 C C . HIS A 1 98 ? 1.387 -0.267 -18.834 1.00 85.88 98 HIS A C 1
ATOM 786 O O . HIS A 1 98 ? 1.441 0.481 -17.859 1.00 85.88 98 HIS A O 1
ATOM 792 N N . ASP A 1 99 ? 0.819 -1.471 -18.776 1.00 86.19 99 ASP A N 1
ATOM 793 C CA . ASP A 1 99 ? 0.121 -1.969 -17.591 1.00 86.19 99 ASP A CA 1
ATOM 794 C C . ASP A 1 99 ? 1.080 -2.183 -16.414 1.00 86.19 99 ASP A C 1
ATOM 796 O O . ASP A 1 99 ? 0.759 -1.838 -15.276 1.00 86.19 99 ASP A O 1
ATOM 800 N N . LEU A 1 100 ? 2.292 -2.679 -16.687 1.00 86.44 100 LEU A N 1
ATOM 801 C CA . LEU A 1 100 ? 3.352 -2.797 -15.683 1.00 86.44 100 LEU A CA 1
ATOM 802 C C . LEU A 1 100 ? 3.736 -1.431 -15.101 1.00 86.44 100 LEU A C 1
ATOM 804 O O . LEU A 1 100 ? 3.892 -1.295 -13.887 1.00 86.44 100 LEU A O 1
ATOM 808 N N . ILE A 1 101 ? 3.854 -0.402 -15.940 1.00 85.56 101 ILE A N 1
ATOM 809 C CA . ILE A 1 101 ? 4.175 0.961 -15.499 1.00 85.56 101 ILE A CA 1
ATOM 810 C C . ILE A 1 101 ? 3.025 1.559 -14.682 1.00 85.56 101 ILE A C 1
ATOM 812 O O . ILE A 1 101 ? 3.275 2.159 -13.634 1.00 85.56 101 ILE A O 1
ATOM 816 N N . LEU A 1 102 ? 1.771 1.371 -15.101 1.00 84.00 102 LEU A N 1
ATOM 817 C CA . LEU A 1 102 ? 0.601 1.825 -14.340 1.00 84.00 102 LEU A CA 1
ATOM 818 C C . LEU A 1 102 ? 0.500 1.134 -12.974 1.00 84.00 102 LEU A C 1
ATOM 820 O O . LEU A 1 102 ? 0.196 1.790 -11.967 1.00 84.00 102 LEU A O 1
ATOM 824 N N . GLU A 1 103 ? 0.790 -0.169 -12.917 1.00 85.31 103 GLU A N 1
ATOM 825 C CA . GLU A 1 103 ? 0.889 -0.909 -11.660 1.00 85.31 103 GLU A CA 1
ATOM 826 C C . GLU A 1 103 ? 2.004 -0.313 -10.793 1.00 85.31 103 GLU A C 1
ATOM 828 O O . GLU A 1 103 ? 1.748 0.069 -9.651 1.00 85.31 103 GLU A O 1
ATOM 833 N N . PHE A 1 104 ? 3.211 -0.131 -11.338 1.00 86.12 104 PHE A N 1
ATOM 834 C CA . PHE A 1 104 ? 4.347 0.454 -10.620 1.00 86.12 104 PHE A CA 1
ATOM 835 C C . PHE A 1 104 ? 4.028 1.833 -10.032 1.00 86.12 104 PHE A C 1
ATOM 837 O O . PHE A 1 104 ? 4.306 2.087 -8.859 1.00 86.12 104 PHE A O 1
ATOM 844 N N . GLN A 1 105 ? 3.408 2.722 -10.810 1.00 84.56 105 GLN A N 1
ATOM 845 C CA . GLN A 1 105 ? 3.029 4.064 -10.360 1.00 84.56 105 GLN A CA 1
ATOM 846 C C . GLN A 1 105 ? 1.960 4.026 -9.264 1.00 84.56 105 GLN A C 1
ATOM 848 O O . GLN A 1 105 ? 2.016 4.797 -8.303 1.00 84.56 105 GLN A O 1
ATOM 853 N N . SER A 1 106 ? 0.983 3.127 -9.375 1.00 84.56 106 SER A N 1
ATOM 854 C CA . SER A 1 106 ? -0.053 2.959 -8.352 1.00 84.56 106 SER A CA 1
ATOM 855 C C . SER A 1 106 ? 0.540 2.424 -7.052 1.00 84.56 106 SER A C 1
ATOM 857 O O . SER A 1 106 ? 0.311 2.997 -5.989 1.00 84.56 106 SER A O 1
ATOM 859 N N . LEU A 1 107 ? 1.405 1.417 -7.145 1.00 86.94 107 LEU A N 1
ATOM 860 C CA . LEU A 1 107 ? 2.171 0.875 -6.026 1.00 86.94 107 LEU A CA 1
ATOM 861 C C . LEU A 1 107 ? 3.056 1.929 -5.355 1.00 86.94 107 LEU A C 1
ATOM 863 O O . LEU A 1 107 ? 3.053 2.035 -4.128 1.00 86.94 107 LEU A O 1
ATOM 867 N N . ALA A 1 108 ? 3.743 2.763 -6.137 1.00 84.31 108 ALA A N 1
ATOM 868 C CA . ALA A 1 108 ? 4.557 3.854 -5.612 1.00 84.31 108 ALA A CA 1
ATOM 869 C C . ALA A 1 108 ? 3.719 4.856 -4.803 1.00 84.31 108 ALA A C 1
ATOM 871 O O . ALA A 1 108 ? 4.114 5.232 -3.700 1.00 84.31 108 ALA A O 1
ATOM 872 N N . ARG A 1 109 ? 2.538 5.246 -5.305 1.00 85.00 109 ARG A N 1
ATOM 873 C CA . ARG A 1 109 ? 1.616 6.141 -4.582 1.00 85.00 109 ARG A CA 1
ATOM 874 C C . ARG A 1 109 ? 1.171 5.545 -3.250 1.00 85.00 109 ARG A C 1
ATOM 876 O O . ARG A 1 109 ? 1.221 6.231 -2.233 1.00 85.00 109 ARG A O 1
ATOM 883 N N . ILE A 1 110 ? 0.784 4.271 -3.232 1.00 86.94 110 ILE A N 1
ATOM 884 C CA . ILE A 1 110 ? 0.373 3.594 -1.994 1.00 86.94 110 ILE A CA 1
ATOM 885 C C . ILE A 1 110 ? 1.540 3.487 -1.014 1.00 86.94 110 ILE A C 1
ATOM 887 O O . ILE A 1 110 ? 1.372 3.766 0.170 1.00 86.94 110 ILE A O 1
ATOM 891 N N . ALA A 1 111 ? 2.745 3.183 -1.491 1.00 84.12 111 ALA A N 1
ATOM 892 C CA . ALA A 1 111 ? 3.933 3.167 -0.648 1.00 84.12 111 ALA A CA 1
ATOM 893 C C . ALA A 1 111 ? 4.213 4.541 -0.001 1.00 84.12 111 ALA A C 1
ATOM 895 O O . ALA A 1 111 ? 4.574 4.584 1.174 1.00 84.12 111 ALA A O 1
ATOM 896 N N . VAL A 1 112 ? 3.981 5.654 -0.710 1.00 81.19 112 VAL A N 1
ATOM 897 C CA . VAL A 1 112 ? 4.089 7.020 -0.152 1.00 81.19 112 VAL A CA 1
ATOM 898 C C . VAL A 1 112 ? 3.041 7.270 0.931 1.00 81.19 112 VAL A C 1
ATOM 900 O O . VAL A 1 112 ? 3.363 7.848 1.967 1.00 81.19 112 VAL A O 1
ATOM 903 N N . VAL A 1 113 ? 1.798 6.819 0.735 1.00 81.81 113 VAL A N 1
ATOM 904 C CA . VAL A 1 113 ? 0.755 6.910 1.772 1.00 81.81 113 VAL A CA 1
ATOM 905 C C . VAL A 1 113 ? 1.171 6.148 3.025 1.00 81.81 113 VAL A C 1
ATOM 907 O O . VAL A 1 113 ? 1.095 6.692 4.127 1.00 81.81 113 VAL A O 1
ATOM 910 N N . LEU A 1 114 ? 1.651 4.913 2.858 1.00 82.06 114 LEU A N 1
ATOM 911 C CA . LEU A 1 114 ? 2.112 4.081 3.965 1.00 82.06 114 LEU A CA 1
ATOM 912 C C .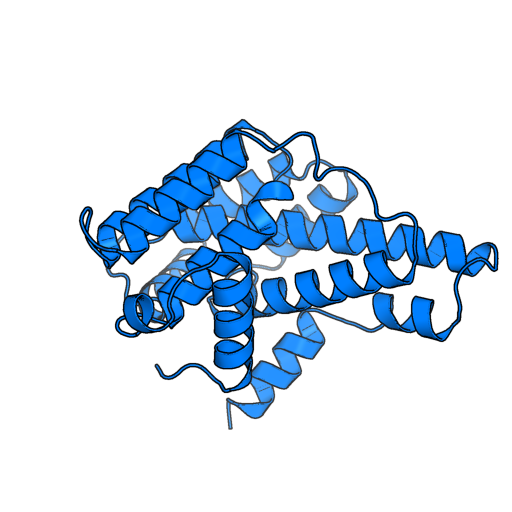 LEU A 1 114 ? 3.286 4.754 4.702 1.00 82.06 114 LEU A C 1
ATOM 914 O O . LEU A 1 114 ? 3.269 4.850 5.928 1.00 82.06 114 LEU A O 1
ATOM 918 N N . GLN A 1 115 ? 4.245 5.339 3.983 1.00 76.88 115 GLN A N 1
ATOM 919 C CA . GLN A 1 115 ? 5.318 6.138 4.589 1.00 76.88 115 GLN A CA 1
ATOM 920 C C . GLN A 1 115 ? 4.814 7.367 5.338 1.00 76.88 115 GLN A C 1
ATOM 922 O O . GLN A 1 115 ? 5.294 7.652 6.438 1.00 76.88 115 GLN A O 1
ATOM 927 N N . TRP A 1 116 ? 3.836 8.081 4.784 1.00 75.12 116 TRP A N 1
ATOM 928 C CA . TRP A 1 116 ? 3.256 9.259 5.419 1.00 75.12 116 TRP A CA 1
ATOM 929 C C . TRP A 1 116 ? 2.585 8.926 6.758 1.00 75.12 116 TRP A C 1
ATOM 931 O O . TRP A 1 116 ? 2.808 9.635 7.748 1.00 75.12 116 TRP A O 1
ATOM 941 N N . ILE A 1 117 ? 1.860 7.804 6.837 1.00 70.75 117 ILE A N 1
ATOM 942 C CA . ILE A 1 117 ? 1.304 7.321 8.110 1.00 70.75 117 ILE A CA 1
ATOM 943 C C . ILE A 1 117 ? 2.376 6.750 9.055 1.00 70.75 117 ILE A C 1
ATOM 945 O O . ILE A 1 117 ? 2.054 6.449 10.192 1.00 70.75 117 ILE A O 1
ATOM 949 N N . GLY A 1 118 ? 3.648 6.663 8.647 1.00 64.75 118 GLY A N 1
ATOM 950 C CA . GLY A 1 118 ? 4.776 6.248 9.496 1.00 64.75 118 GLY A CA 1
ATOM 951 C C . GLY A 1 118 ? 5.352 4.864 9.179 1.00 64.75 118 GLY A C 1
ATOM 952 O O . GLY A 1 118 ? 6.345 4.454 9.784 1.00 64.75 118 GLY A O 1
ATOM 953 N N . ILE A 1 119 ? 4.796 4.150 8.199 1.00 68.38 119 ILE A N 1
ATOM 954 C CA . ILE A 1 119 ? 5.249 2.820 7.774 1.00 68.38 119 ILE A CA 1
ATOM 955 C C . ILE A 1 119 ? 6.430 2.961 6.812 1.00 68.38 119 ILE A C 1
ATOM 957 O O . ILE A 1 119 ? 6.276 3.364 5.667 1.00 68.38 119 ILE A O 1
ATOM 961 N N . GLY A 1 120 ? 7.634 2.614 7.263 1.00 56.56 120 GLY A N 1
ATOM 962 C CA . GLY A 1 120 ? 8.853 2.778 6.459 1.00 56.56 120 GLY A CA 1
ATOM 963 C C . GLY A 1 120 ? 9.574 4.120 6.652 1.00 56.56 120 GLY A C 1
ATOM 964 O O . GLY A 1 120 ? 10.598 4.340 6.005 1.00 56.56 120 GLY A O 1
ATOM 965 N N . ALA A 1 121 ? 9.118 4.964 7.593 1.00 54.69 121 ALA A N 1
ATOM 966 C CA . ALA A 1 121 ? 9.948 5.992 8.247 1.00 54.69 121 ALA A CA 1
ATOM 967 C C . ALA A 1 121 ? 11.223 5.338 8.831 1.00 54.69 121 ALA A C 1
ATOM 969 O O . ALA A 1 121 ? 11.226 4.113 8.922 1.00 54.69 121 ALA A O 1
ATOM 970 N N . PRO A 1 122 ? 12.309 6.057 9.200 1.00 46.59 122 PRO A N 1
ATOM 971 C CA . PRO A 1 122 ? 13.615 5.450 9.465 1.00 46.59 122 PRO A CA 1
ATOM 972 C C . PRO A 1 122 ? 13.586 4.561 10.716 1.00 46.59 122 PRO A C 1
ATOM 974 O O . PRO A 1 122 ? 14.036 4.923 11.798 1.00 46.59 122 PRO A O 1
ATOM 977 N N . ILE A 1 123 ? 13.088 3.343 10.534 1.00 48.28 123 ILE A N 1
ATOM 978 C CA . ILE A 1 123 ? 13.413 2.186 11.335 1.00 48.28 123 ILE A CA 1
ATOM 979 C C . ILE A 1 123 ? 14.933 2.107 11.258 1.00 48.28 123 ILE A C 1
ATOM 981 O O . ILE A 1 123 ? 15.496 2.262 10.169 1.00 48.28 123 ILE A O 1
ATOM 985 N N . SER A 1 124 ? 15.590 1.971 12.409 1.00 47.84 124 SER A N 1
ATOM 986 C CA . SER A 1 124 ? 17.047 2.076 12.543 1.00 47.84 124 SER A CA 1
ATOM 987 C C . SER A 1 124 ? 17.804 1.405 11.387 1.00 47.84 124 SER A C 1
ATOM 989 O O . SER A 1 124 ? 17.353 0.399 10.837 1.00 47.84 124 SER A O 1
ATOM 991 N N . GLY A 1 125 ? 18.972 1.936 11.003 1.00 44.50 125 GLY A N 1
ATOM 992 C CA . GLY A 1 125 ? 19.702 1.489 9.804 1.00 44.50 125 GLY A CA 1
ATOM 993 C C . GLY A 1 125 ? 19.921 -0.031 9.706 1.00 44.50 125 GLY A C 1
ATOM 994 O O . GLY A 1 125 ? 19.916 -0.580 8.607 1.00 44.50 125 GLY A O 1
ATOM 995 N N . SER A 1 126 ? 20.004 -0.731 10.844 1.00 45.19 126 SER A N 1
ATOM 996 C CA . SER A 1 126 ? 20.088 -2.197 10.900 1.00 45.19 126 SER A CA 1
ATOM 997 C C . SER A 1 126 ? 18.793 -2.915 10.491 1.00 45.19 126 SER A C 1
ATOM 999 O O . SER A 1 126 ? 18.856 -3.995 9.910 1.00 45.19 126 SER A O 1
ATOM 1001 N N . VAL A 1 127 ? 17.620 -2.323 10.735 1.00 48.44 127 VAL A N 1
ATOM 1002 C CA . VAL A 1 127 ? 16.318 -2.842 10.287 1.00 48.44 127 VAL A CA 1
ATOM 1003 C C . VAL A 1 127 ? 16.132 -2.619 8.793 1.00 48.44 127 VAL A C 1
ATOM 1005 O O . VAL A 1 127 ? 15.803 -3.562 8.077 1.00 48.44 127 VAL A O 1
ATOM 1008 N N . LYS A 1 128 ? 16.426 -1.409 8.294 1.00 51.69 128 LYS A N 1
ATOM 1009 C CA . LYS A 1 128 ? 16.391 -1.128 6.848 1.00 51.69 128 LYS A CA 1
ATOM 1010 C C . LYS A 1 128 ? 17.331 -2.071 6.086 1.00 51.69 128 LYS A C 1
ATOM 1012 O O . LYS A 1 128 ? 16.937 -2.606 5.053 1.00 51.69 128 LYS A O 1
ATOM 1017 N N . ALA A 1 129 ? 18.534 -2.321 6.611 1.00 54.09 129 ALA A N 1
ATOM 1018 C CA . ALA A 1 129 ? 19.503 -3.240 6.015 1.00 54.09 129 ALA A CA 1
ATOM 1019 C C . ALA A 1 129 ? 19.035 -4.705 6.042 1.00 54.09 129 ALA A C 1
ATOM 1021 O O . ALA A 1 129 ? 19.017 -5.341 4.993 1.00 54.09 129 ALA A O 1
ATOM 1022 N N . GLY A 1 130 ? 18.589 -5.221 7.194 1.00 51.03 130 GLY A N 1
ATOM 1023 C CA . GLY A 1 130 ? 18.113 -6.607 7.307 1.00 51.03 130 GLY A CA 1
ATOM 1024 C C . GLY A 1 130 ? 16.885 -6.897 6.439 1.00 51.03 130 GLY A C 1
ATOM 1025 O O . GLY A 1 130 ? 16.779 -7.968 5.848 1.00 51.03 130 GLY A O 1
ATOM 1026 N N . ILE A 1 131 ? 15.987 -5.921 6.289 1.00 51.66 131 ILE A N 1
ATOM 1027 C CA . ILE A 1 131 ? 14.809 -6.056 5.426 1.00 51.66 131 ILE A CA 1
ATOM 1028 C C . ILE A 1 131 ? 15.186 -5.974 3.947 1.00 51.66 131 ILE A C 1
ATOM 1030 O O . ILE A 1 131 ? 14.717 -6.788 3.155 1.00 51.66 131 ILE A O 1
ATOM 1034 N N . LYS A 1 132 ? 16.067 -5.041 3.567 1.00 55.06 132 LYS A N 1
ATOM 1035 C CA . LYS A 1 132 ? 16.581 -4.950 2.193 1.00 55.06 132 LYS A CA 1
ATOM 1036 C C . LYS A 1 132 ? 17.284 -6.245 1.779 1.00 55.06 132 LYS A C 1
ATOM 1038 O O . LYS A 1 132 ? 17.101 -6.695 0.652 1.00 55.06 132 LYS A O 1
ATOM 1043 N N . GLU A 1 133 ? 18.031 -6.859 2.691 1.00 54.91 133 GLU A N 1
ATOM 1044 C CA . GLU A 1 133 ? 18.700 -8.140 2.456 1.00 54.91 133 GLU A CA 1
ATOM 1045 C C . GLU A 1 133 ? 17.704 -9.309 2.371 1.00 54.91 133 GLU A C 1
ATOM 1047 O O . GLU A 1 133 ? 17.826 -10.172 1.503 1.00 54.91 133 GLU A O 1
ATOM 1052 N N . GLY A 1 134 ? 16.653 -9.309 3.196 1.00 54.16 134 GLY A N 1
ATOM 1053 C CA . GLY A 1 134 ? 15.564 -10.288 3.111 1.00 54.16 134 GLY A CA 1
ATOM 1054 C C . GLY A 1 134 ? 14.764 -10.207 1.805 1.00 54.16 134 GLY A C 1
ATOM 1055 O O . GLY A 1 134 ? 14.437 -11.237 1.222 1.00 54.16 134 GLY A O 1
ATOM 1056 N N . ILE A 1 135 ? 14.506 -8.996 1.297 1.00 52.41 135 ILE A N 1
ATOM 1057 C CA . ILE A 1 135 ? 13.851 -8.782 -0.008 1.00 52.41 135 ILE A CA 1
ATOM 1058 C C . ILE A 1 135 ? 14.732 -9.311 -1.145 1.00 52.41 135 ILE A C 1
ATOM 1060 O O . ILE A 1 135 ? 14.231 -9.992 -2.036 1.00 52.41 135 ILE A O 1
ATOM 1064 N N . LYS A 1 136 ? 16.043 -9.043 -1.099 1.00 56.19 136 LYS A N 1
ATOM 1065 C CA . LYS A 1 136 ? 17.007 -9.549 -2.091 1.00 56.19 136 LYS A CA 1
ATOM 1066 C C . LYS A 1 136 ? 17.151 -11.069 -2.066 1.00 56.19 136 LYS A C 1
ATOM 1068 O O . LYS A 1 136 ? 17.313 -11.683 -3.112 1.00 56.19 136 LYS A O 1
ATOM 1073 N N . SER A 1 137 ? 17.085 -11.675 -0.885 1.00 56.41 137 SER A N 1
ATOM 1074 C CA . SER A 1 137 ? 17.209 -13.127 -0.697 1.00 56.41 137 SER A CA 1
ATOM 1075 C C . SER A 1 137 ? 15.888 -13.889 -0.870 1.00 56.41 137 SER A C 1
ATOM 1077 O O . SER A 1 137 ? 15.828 -15.075 -0.556 1.00 56.41 137 SER A O 1
ATOM 1079 N N . SER A 1 138 ? 14.819 -13.239 -1.353 1.00 54.59 138 SER A N 1
ATOM 1080 C CA . SER A 1 138 ? 13.460 -13.811 -1.463 1.00 54.59 138 SER A CA 1
ATOM 1081 C C . SER A 1 138 ? 12.872 -14.319 -0.135 1.00 54.59 138 SER A C 1
ATOM 1083 O O . SER A 1 138 ? 11.857 -15.012 -0.110 1.00 54.59 138 SER A O 1
ATOM 1085 N N . SER A 1 139 ? 13.459 -13.928 0.997 1.00 62.53 139 SER A N 1
ATOM 1086 C CA . SER A 1 139 ? 13.004 -14.259 2.348 1.00 62.53 139 SER A CA 1
ATOM 1087 C C . SER A 1 139 ? 12.199 -13.100 2.942 1.00 62.53 139 SER A C 1
ATOM 1089 O O . SER A 1 139 ? 12.457 -12.614 4.049 1.00 62.53 139 SER A O 1
ATOM 1091 N N . LEU A 1 140 ? 11.189 -12.636 2.193 1.00 58.03 140 LEU A N 1
ATOM 1092 C CA . LEU A 1 140 ? 10.293 -11.551 2.613 1.00 58.03 140 LEU A CA 1
ATOM 1093 C C . LEU A 1 140 ? 9.651 -11.857 3.977 1.00 58.03 140 LEU A C 1
ATOM 1095 O O . LEU A 1 140 ? 9.496 -10.966 4.804 1.00 58.03 140 LEU A O 1
ATOM 1099 N N . ARG A 1 141 ? 9.391 -13.137 4.264 1.00 60.84 141 ARG A N 1
ATOM 1100 C CA . ARG A 1 141 ? 8.874 -13.620 5.551 1.00 60.84 141 ARG A CA 1
ATOM 1101 C C . ARG A 1 141 ? 9.797 -13.308 6.734 1.00 60.84 141 ARG A C 1
ATOM 1103 O O . ARG A 1 141 ? 9.328 -12.832 7.766 1.00 60.84 141 ARG A O 1
ATOM 1110 N N . ALA A 1 142 ? 11.100 -13.564 6.606 1.00 61.56 142 ALA A N 1
ATOM 1111 C CA . ALA A 1 142 ? 12.054 -13.301 7.685 1.00 61.56 142 ALA A CA 1
ATOM 1112 C C . ALA A 1 142 ? 12.240 -11.794 7.902 1.00 61.56 142 ALA A C 1
ATOM 1114 O O . ALA A 1 142 ? 12.266 -11.332 9.043 1.00 61.56 142 ALA A O 1
ATOM 1115 N N . ALA A 1 143 ? 12.282 -11.026 6.808 1.00 56.91 143 ALA A N 1
ATOM 1116 C CA . ALA A 1 143 ? 12.296 -9.568 6.860 1.00 56.91 143 ALA A CA 1
ATOM 1117 C C . ALA A 1 143 ? 11.061 -9.015 7.582 1.00 56.91 143 ALA A C 1
ATOM 1119 O O . ALA A 1 143 ? 11.189 -8.166 8.463 1.00 56.91 143 ALA A O 1
ATOM 1120 N N . LEU A 1 144 ? 9.875 -9.531 7.254 1.00 57.69 144 LEU A N 1
ATOM 1121 C CA . LEU A 1 144 ? 8.620 -9.085 7.840 1.00 57.69 144 LEU A CA 1
ATOM 1122 C C . LEU A 1 144 ? 8.525 -9.383 9.329 1.00 57.69 144 LEU A C 1
ATOM 1124 O O . LEU A 1 144 ? 8.099 -8.532 10.111 1.00 57.69 144 LEU A O 1
ATOM 1128 N N . ARG A 1 145 ? 8.957 -10.581 9.721 1.00 63.91 145 ARG A N 1
ATOM 1129 C CA . ARG A 1 145 ? 8.975 -11.020 11.113 1.00 63.91 145 ARG A CA 1
ATOM 1130 C C . ARG A 1 145 ? 9.948 -10.191 11.945 1.00 63.91 145 ARG A C 1
ATOM 1132 O O . ARG A 1 145 ? 9.564 -9.675 12.985 1.00 63.91 145 ARG A O 1
ATOM 1139 N N . ALA A 1 146 ? 11.160 -9.958 11.445 1.00 62.41 146 ALA A N 1
ATOM 1140 C CA . ALA A 1 146 ? 12.138 -9.110 12.123 1.00 62.41 146 ALA A CA 1
ATOM 1141 C C . ALA A 1 146 ? 11.664 -7.651 12.239 1.00 62.41 146 ALA A C 1
ATOM 1143 O O . ALA A 1 146 ? 11.906 -6.996 13.254 1.00 62.41 146 ALA A O 1
ATOM 1144 N N . ALA A 1 147 ? 10.976 -7.141 11.213 1.00 58.34 147 ALA A N 1
ATOM 1145 C CA . ALA A 1 147 ? 10.401 -5.804 11.228 1.00 58.34 147 ALA A CA 1
ATOM 1146 C C . ALA A 1 147 ? 9.286 -5.695 12.274 1.00 58.34 147 ALA A C 1
ATOM 1148 O O . ALA A 1 147 ? 9.314 -4.778 13.090 1.00 58.34 147 ALA A O 1
ATOM 1149 N N . THR A 1 148 ? 8.330 -6.629 12.267 1.00 58.53 148 THR A N 1
ATOM 1150 C CA . THR A 1 148 ? 7.181 -6.636 13.189 1.00 58.53 148 THR A CA 1
ATOM 1151 C C . THR A 1 148 ? 7.607 -6.887 14.631 1.00 58.53 148 THR A C 1
ATOM 1153 O O . THR A 1 148 ? 7.167 -6.154 15.510 1.00 58.53 148 THR A O 1
ATOM 1156 N N . GLU A 1 149 ? 8.520 -7.825 14.892 1.00 61.44 149 GLU A N 1
ATOM 1157 C CA . GLU A 1 149 ? 9.055 -8.086 16.237 1.00 61.44 149 GLU A CA 1
ATOM 1158 C C . GLU A 1 149 ? 9.806 -6.866 16.796 1.00 61.44 149 GLU A C 1
ATOM 1160 O O . GLU A 1 149 ? 9.625 -6.507 17.958 1.00 61.44 149 GLU A O 1
ATOM 1165 N N . ARG A 1 150 ? 10.592 -6.152 15.979 1.00 58.50 150 ARG A N 1
ATOM 1166 C CA . ARG A 1 150 ? 11.276 -4.922 16.425 1.00 58.50 150 ARG A CA 1
ATOM 1167 C C . ARG A 1 150 ? 10.348 -3.717 16.566 1.00 58.50 150 ARG A C 1
ATOM 1169 O O . ARG A 1 150 ? 10.640 -2.841 17.379 1.00 58.50 150 ARG A O 1
ATOM 1176 N N . PHE A 1 151 ? 9.261 -3.660 15.798 1.00 57.59 151 PHE A N 1
ATOM 1177 C CA . PHE A 1 151 ? 8.219 -2.645 15.965 1.00 57.59 151 PHE A CA 1
ATOM 1178 C C . PHE A 1 151 ? 7.392 -2.885 17.231 1.00 57.59 151 PHE A C 1
ATOM 1180 O O . PHE A 1 151 ? 7.094 -1.935 17.945 1.00 57.59 151 PHE A O 1
ATOM 1187 N N . ALA A 1 152 ? 7.054 -4.144 17.517 1.00 56.78 152 ALA A N 1
ATOM 1188 C CA . ALA A 1 152 ? 6.244 -4.531 18.667 1.00 56.78 152 ALA A CA 1
ATOM 1189 C C . ALA A 1 152 ? 7.029 -4.532 19.991 1.00 56.78 152 ALA A C 1
ATOM 1191 O O . ALA A 1 152 ? 6.449 -4.227 21.029 1.00 56.78 152 ALA A O 1
ATOM 1192 N N . TYR A 1 153 ? 8.329 -4.859 19.967 1.00 57.00 153 TYR A N 1
ATOM 1193 C CA . TYR A 1 153 ? 9.117 -5.117 21.183 1.00 57.00 153 TYR A CA 1
ATOM 1194 C C . TYR A 1 153 ? 10.457 -4.355 21.272 1.00 57.00 153 TYR A C 1
ATOM 1196 O O . TYR A 1 153 ? 11.205 -4.565 22.224 1.00 57.00 153 TYR A O 1
ATOM 1204 N N . GLY A 1 154 ? 10.807 -3.498 20.302 1.00 56.25 154 GLY A N 1
ATOM 1205 C CA . GLY A 1 154 ? 12.114 -2.818 20.229 1.00 56.25 154 GLY A CA 1
ATOM 1206 C C . GLY A 1 154 ? 12.047 -1.292 20.058 1.00 56.25 154 GLY A C 1
ATOM 1207 O O . GLY A 1 154 ? 11.055 -0.651 20.385 1.00 56.25 154 GLY A O 1
ATOM 1208 N N . ALA A 1 155 ? 13.109 -0.694 19.492 1.00 45.56 155 ALA A N 1
ATOM 1209 C CA . ALA A 1 155 ? 13.263 0.755 19.250 1.00 45.56 155 ALA A CA 1
ATOM 1210 C C . ALA A 1 155 ? 12.205 1.392 18.311 1.00 45.56 155 ALA A C 1
ATOM 1212 O O . ALA A 1 155 ? 12.273 2.585 18.020 1.00 45.56 155 ALA A O 1
ATOM 1213 N N . GLY A 1 156 ? 11.246 0.606 17.811 1.00 49.84 156 GLY A N 1
ATOM 1214 C CA . GLY A 1 156 ? 10.103 1.075 17.035 1.00 49.84 156 GLY A CA 1
ATOM 1215 C C . GLY A 1 156 ? 8.985 1.698 17.873 1.00 49.84 156 GLY A C 1
ATOM 1216 O O . GLY A 1 156 ? 8.047 2.212 17.274 1.00 49.84 156 GLY A O 1
ATOM 1217 N N . SER A 1 157 ? 9.077 1.707 19.212 1.00 54.31 157 SER A N 1
ATOM 1218 C CA . SER A 1 157 ? 8.012 2.231 20.083 1.00 54.31 157 SER A CA 1
ATOM 1219 C C . SER A 1 157 ? 7.674 3.696 19.801 1.00 54.31 157 SER A C 1
ATOM 1221 O O . SER A 1 157 ? 6.504 4.014 19.678 1.00 54.31 157 SER A O 1
ATOM 1223 N N . ALA A 1 158 ? 8.658 4.572 19.571 1.00 58.75 158 ALA A N 1
ATOM 1224 C CA . ALA A 1 158 ? 8.403 5.987 19.278 1.00 58.75 158 ALA A CA 1
ATOM 1225 C C . ALA A 1 158 ? 7.775 6.216 17.887 1.00 58.75 158 ALA A C 1
ATOM 1227 O O . ALA A 1 158 ? 6.957 7.115 17.711 1.00 58.75 158 ALA A O 1
ATOM 1228 N N . ILE A 1 159 ? 8.130 5.397 16.887 1.00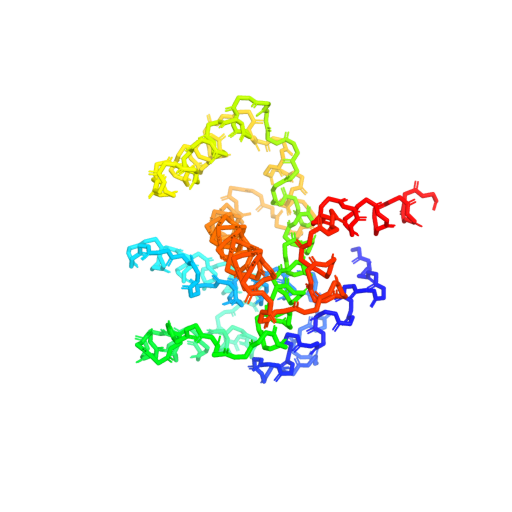 56.16 159 ILE A N 1
ATOM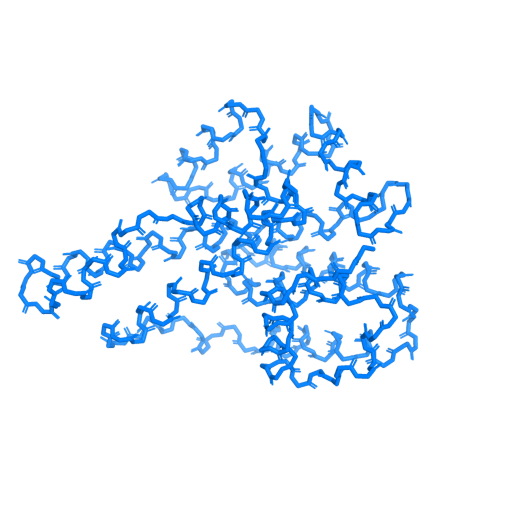 1229 C CA . ILE A 1 159 ? 7.515 5.457 15.547 1.00 56.16 159 ILE A CA 1
ATOM 1230 C C . ILE A 1 159 ? 6.104 4.867 15.598 1.00 56.16 159 ILE A C 1
ATOM 1232 O O . ILE A 1 159 ? 5.189 5.421 14.993 1.00 56.16 159 ILE A O 1
ATOM 1236 N N . ALA A 1 160 ? 5.913 3.775 16.340 1.00 58.31 160 ALA A N 1
ATOM 1237 C CA . ALA A 1 160 ? 4.610 3.181 16.594 1.00 58.31 160 ALA A CA 1
ATOM 1238 C C . ALA A 1 160 ? 3.708 4.166 17.339 1.00 58.31 160 ALA A C 1
ATOM 1240 O O . ALA A 1 160 ? 2.608 4.416 16.876 1.00 58.31 160 ALA A O 1
ATOM 1241 N N . GLU A 1 161 ? 4.186 4.799 18.409 1.00 61.00 161 GLU A N 1
ATOM 1242 C CA . GLU A 1 161 ? 3.478 5.837 19.164 1.00 61.00 161 GLU A CA 1
ATOM 1243 C C . GLU A 1 161 ? 3.143 7.047 18.291 1.00 61.00 161 GLU A C 1
ATOM 1245 O O . GLU A 1 161 ? 2.008 7.513 18.316 1.00 61.00 161 GLU A O 1
ATOM 1250 N N . ALA A 1 162 ? 4.076 7.521 17.459 1.00 63.25 162 ALA A N 1
ATOM 1251 C CA . ALA A 1 162 ? 3.813 8.611 16.521 1.00 63.25 162 ALA A CA 1
ATOM 1252 C C . ALA A 1 162 ? 2.784 8.224 15.445 1.00 63.25 162 ALA A C 1
ATOM 1254 O O . ALA A 1 162 ? 1.955 9.048 15.066 1.00 63.25 162 ALA A O 1
ATOM 1255 N N . THR A 1 163 ? 2.813 6.980 14.963 1.00 62.78 163 THR A N 1
ATOM 1256 C CA . THR A 1 163 ? 1.841 6.442 13.995 1.00 62.78 163 THR A CA 1
ATOM 1257 C C . THR A 1 163 ? 0.462 6.283 14.635 1.00 62.78 163 THR A C 1
ATOM 1259 O O . THR A 1 163 ? -0.538 6.720 14.074 1.00 62.78 163 THR A O 1
ATOM 1262 N N . ILE A 1 164 ? 0.417 5.721 15.843 1.00 64.25 164 ILE A N 1
ATOM 1263 C CA . ILE A 1 164 ? -0.772 5.551 16.684 1.00 64.25 164 ILE A CA 1
ATOM 1264 C C . ILE A 1 164 ? -1.405 6.923 16.946 1.00 64.25 164 ILE A C 1
ATOM 1266 O O . ILE A 1 164 ? -2.565 7.128 16.601 1.00 64.25 164 ILE A O 1
ATOM 1270 N N . ALA A 1 165 ? -0.622 7.902 17.404 1.00 65.69 165 ALA A N 1
ATOM 1271 C CA . ALA A 1 165 ? -1.080 9.272 17.624 1.00 65.69 165 ALA A CA 1
ATOM 1272 C C . ALA A 1 165 ? -1.562 9.958 16.334 1.00 65.69 165 ALA A C 1
ATOM 1274 O O . ALA A 1 165 ? -2.575 10.657 16.356 1.00 65.69 165 ALA A O 1
ATOM 1275 N N . ARG A 1 166 ? -0.874 9.754 15.199 1.00 63.78 166 ARG A N 1
ATOM 1276 C CA . ARG A 1 166 ? -1.275 10.315 13.894 1.00 63.78 166 ARG A CA 1
ATOM 1277 C C . ARG A 1 166 ? -2.606 9.776 13.400 1.00 63.78 166 ARG A C 1
ATOM 1279 O O . ARG A 1 166 ? -3.376 10.544 12.844 1.00 63.78 166 ARG A O 1
ATOM 1286 N N . LEU A 1 167 ? -2.860 8.491 13.615 1.00 62.34 167 LEU A N 1
ATOM 1287 C CA . LEU A 1 167 ? -4.113 7.834 13.252 1.00 62.34 167 LEU A CA 1
ATOM 1288 C C . LEU A 1 167 ? -5.216 8.053 14.306 1.00 62.34 167 LEU A C 1
ATOM 1290 O O . LEU A 1 167 ? -6.275 7.437 14.220 1.00 62.34 167 LEU A O 1
ATOM 1294 N N . GLY A 1 168 ? -4.968 8.891 15.324 1.00 56.88 168 GLY A N 1
ATOM 1295 C CA . GLY A 1 168 ? -5.908 9.135 16.420 1.00 56.88 168 GLY A CA 1
ATOM 1296 C C . GLY A 1 168 ? -6.175 7.900 17.284 1.00 56.88 168 GLY A C 1
ATOM 1297 O O . GLY A 1 168 ? -7.153 7.859 18.028 1.00 56.88 168 GLY A O 1
ATOM 1298 N N . LEU A 1 169 ? -5.321 6.884 17.187 1.00 58.06 169 LEU A N 1
ATOM 1299 C CA . LEU A 1 169 ? -5.398 5.664 17.972 1.00 58.06 169 LEU A CA 1
ATOM 1300 C C . LEU A 1 169 ? -4.730 5.950 19.327 1.00 58.06 169 LEU A C 1
ATOM 1302 O O . LEU A 1 169 ? -3.712 6.631 19.393 1.00 58.06 169 LEU A O 1
ATOM 1306 N N . THR A 1 170 ? -5.287 5.475 20.438 1.00 47.22 170 THR A N 1
ATOM 1307 C CA . THR A 1 170 ? -4.673 5.620 21.773 1.00 47.22 170 THR A CA 1
ATOM 1308 C C . THR A 1 170 ? -4.448 4.239 22.383 1.00 47.22 170 THR A C 1
ATOM 1310 O O . THR A 1 170 ? -5.351 3.421 22.280 1.00 47.22 170 THR A O 1
ATOM 1313 N N . GLY A 1 171 ? -3.259 3.993 22.979 1.00 46.03 171 GLY A N 1
ATOM 1314 C CA . GLY A 1 171 ? -2.761 2.792 23.714 1.00 46.03 171 GLY A CA 1
ATOM 1315 C C . GLY A 1 171 ? -2.067 1.691 22.860 1.00 46.03 171 GLY A C 1
ATOM 1316 O O . GLY A 1 171 ? -1.550 2.045 21.805 1.00 46.03 171 GLY A O 1
ATOM 1317 N N . PRO A 1 172 ? -2.001 0.388 23.255 1.00 41.25 172 PRO A N 1
ATOM 1318 C CA . PRO A 1 172 ? -1.333 -0.725 22.516 1.00 41.25 172 PRO A CA 1
ATOM 1319 C C . PRO A 1 172 ? -2.012 -1.120 21.182 1.00 41.25 172 PRO A C 1
ATOM 1321 O O . PRO A 1 172 ? -2.125 -2.274 20.780 1.00 41.25 172 PRO A O 1
ATOM 1324 N N . TRP A 1 173 ? -2.519 -0.130 20.480 1.00 50.34 173 TRP A N 1
ATOM 1325 C CA . TRP A 1 173 ? -3.832 -0.106 19.881 1.00 50.34 173 TRP A CA 1
ATOM 1326 C C . TRP A 1 173 ? -3.617 0.520 18.498 1.00 50.34 173 TRP A C 1
ATOM 1328 O O . TRP A 1 173 ? -3.351 1.707 18.407 1.00 50.34 173 TRP A O 1
ATOM 1338 N N . GLY A 1 174 ? -3.708 -0.263 17.420 1.00 59.75 174 GLY A N 1
ATOM 1339 C CA . GLY A 1 174 ? -3.250 0.140 16.075 1.00 59.75 174 GLY A CA 1
ATOM 1340 C C . GLY A 1 174 ? -2.002 -0.606 15.604 1.00 59.75 174 GLY A C 1
ATOM 1341 O O . GLY A 1 174 ? -1.679 -0.592 14.421 1.00 59.75 174 GLY A O 1
ATOM 1342 N N . ILE A 1 175 ? -1.350 -1.350 16.505 1.00 63.94 175 ILE A N 1
ATOM 1343 C CA . ILE A 1 175 ? -0.206 -2.220 16.194 1.00 63.94 175 ILE A CA 1
ATOM 1344 C C . ILE A 1 175 ? -0.577 -3.263 15.131 1.00 63.94 175 ILE A C 1
ATOM 1346 O O . ILE A 1 175 ? 0.230 -3.546 14.252 1.00 63.94 175 ILE A O 1
ATOM 1350 N N . ALA A 1 176 ? -1.802 -3.799 15.170 1.00 68.25 176 ALA A N 1
ATOM 1351 C CA . ALA A 1 176 ? -2.263 -4.782 14.193 1.00 68.25 176 ALA A CA 1
ATOM 1352 C C . ALA A 1 176 ? -2.374 -4.181 12.780 1.00 68.25 176 ALA A C 1
ATOM 1354 O O . ALA A 1 176 ? -1.842 -4.761 11.835 1.00 68.25 176 ALA A O 1
ATOM 1355 N N . LEU A 1 177 ? -2.973 -2.989 12.641 1.00 76.19 177 LEU A N 1
ATOM 1356 C CA . LEU A 1 177 ? -3.011 -2.264 11.368 1.00 76.19 177 LEU A CA 1
ATOM 1357 C C . LEU A 1 177 ? -1.607 -1.843 10.923 1.00 76.19 177 LEU A C 1
ATOM 1359 O O . LEU A 1 177 ? -1.296 -1.957 9.745 1.00 76.19 177 LEU A O 1
ATOM 1363 N N . ILE A 1 178 ? -0.729 -1.418 11.833 1.00 74.06 178 ILE A N 1
ATOM 1364 C CA . ILE A 1 178 ? 0.673 -1.089 11.525 1.00 74.06 178 ILE A CA 1
ATOM 1365 C C . ILE A 1 178 ? 1.416 -2.317 10.990 1.00 74.06 178 ILE A C 1
ATOM 1367 O O . ILE A 1 178 ? 2.036 -2.245 9.932 1.00 74.06 178 ILE A O 1
ATOM 1371 N N . ALA A 1 179 ? 1.315 -3.463 11.665 1.00 70.25 179 ALA A N 1
ATOM 1372 C CA . ALA A 1 179 ? 1.938 -4.711 11.232 1.00 70.25 179 ALA A CA 1
ATOM 1373 C C . ALA A 1 179 ? 1.387 -5.177 9.874 1.00 70.25 179 ALA A C 1
ATOM 1375 O O . ALA A 1 179 ? 2.154 -5.559 8.988 1.00 70.25 179 ALA A O 1
ATOM 1376 N N . ALA A 1 180 ? 0.070 -5.072 9.681 1.00 78.62 180 ALA A N 1
ATOM 1377 C CA . ALA A 1 180 ? -0.612 -5.331 8.416 1.00 78.62 180 ALA A CA 1
ATOM 1378 C C . ALA A 1 180 ? -0.134 -4.390 7.293 1.00 78.62 180 ALA A C 1
ATOM 1380 O O . ALA A 1 180 ? 0.140 -4.816 6.167 1.00 78.62 180 ALA A O 1
ATOM 1381 N N . SER A 1 181 ? 0.033 -3.109 7.615 1.00 81.81 181 SER A N 1
ATOM 1382 C CA . SER A 1 181 ? 0.514 -2.077 6.695 1.00 81.81 181 SER A CA 1
ATOM 1383 C C . SER A 1 181 ? 1.983 -2.291 6.333 1.00 81.81 181 SER A C 1
ATOM 1385 O O . SER A 1 181 ? 2.367 -2.080 5.190 1.00 81.81 181 SER A O 1
ATOM 1387 N N . MET A 1 182 ? 2.810 -2.769 7.267 1.00 76.88 182 MET A N 1
ATOM 1388 C CA . MET A 1 182 ? 4.201 -3.153 7.007 1.00 76.88 182 MET A CA 1
ATOM 1389 C C . MET A 1 182 ? 4.300 -4.371 6.090 1.00 76.88 182 MET A C 1
ATOM 1391 O O . MET A 1 182 ? 5.092 -4.350 5.148 1.00 76.88 182 MET A O 1
ATOM 1395 N N . ALA A 1 183 ? 3.494 -5.409 6.346 1.00 74.88 183 ALA A N 1
ATOM 1396 C CA . ALA A 1 183 ? 3.350 -6.571 5.462 1.00 74.88 183 ALA A CA 1
ATOM 1397 C C . ALA A 1 183 ? 3.107 -6.135 4.024 1.00 74.88 183 ALA A C 1
ATOM 1399 O O . ALA A 1 183 ? 3.844 -6.492 3.102 1.00 74.88 183 ALA A O 1
ATOM 1400 N N . THR A 1 184 ? 2.113 -5.271 3.886 1.00 83.19 184 THR A N 1
ATOM 1401 C CA . THR A 1 184 ? 1.697 -4.706 2.616 1.00 83.19 184 THR A CA 1
ATOM 1402 C C . THR A 1 184 ? 2.794 -3.857 1.980 1.00 83.19 184 THR A C 1
ATOM 1404 O O . THR A 1 184 ? 3.142 -4.073 0.824 1.00 83.19 184 THR A O 1
ATOM 1407 N N . TYR A 1 185 ? 3.396 -2.936 2.732 1.00 82.50 185 TYR A N 1
ATOM 1408 C CA . TYR A 1 185 ? 4.452 -2.047 2.249 1.00 82.50 185 TYR A CA 1
ATOM 1409 C C . TYR A 1 185 ? 5.636 -2.815 1.653 1.00 82.50 185 TYR A C 1
ATOM 1411 O O . TYR A 1 185 ? 6.115 -2.482 0.571 1.00 82.50 185 TYR A O 1
ATOM 1419 N N . TYR A 1 186 ? 6.101 -3.876 2.313 1.00 75.56 186 TYR A N 1
ATOM 1420 C CA . TYR A 1 186 ? 7.221 -4.654 1.784 1.00 75.56 186 TYR A CA 1
ATOM 1421 C C . TYR A 1 186 ? 6.830 -5.559 0.614 1.00 75.56 186 TYR A C 1
ATOM 1423 O O . TYR A 1 186 ? 7.641 -5.730 -0.298 1.00 75.56 186 TYR A O 1
ATOM 1431 N N . GLY A 1 187 ? 5.595 -6.067 0.585 1.00 78.94 187 GLY A N 1
ATOM 1432 C CA . GLY A 1 187 ? 5.037 -6.709 -0.609 1.00 78.94 187 GLY A CA 1
ATOM 1433 C C . GLY A 1 187 ? 5.015 -5.757 -1.810 1.00 78.94 187 GLY A C 1
ATOM 1434 O O . GLY A 1 187 ? 5.464 -6.118 -2.898 1.00 78.94 187 GLY A O 1
ATOM 1435 N N . ILE A 1 188 ? 4.595 -4.506 -1.590 1.00 84.75 188 ILE A N 1
ATOM 1436 C CA . ILE A 1 188 ? 4.620 -3.431 -2.591 1.00 84.75 188 ILE A CA 1
ATOM 1437 C C . ILE A 1 188 ? 6.042 -3.200 -3.113 1.00 84.75 188 ILE A C 1
ATOM 1439 O O . ILE A 1 188 ? 6.257 -3.238 -4.323 1.00 84.75 188 ILE A O 1
ATOM 1443 N N . LEU A 1 189 ? 7.026 -3.013 -2.225 1.00 81.56 189 LEU A N 1
ATOM 1444 C CA . LEU A 1 189 ? 8.416 -2.790 -2.639 1.00 81.56 189 LEU A CA 1
ATOM 1445 C C . LEU A 1 189 ? 8.983 -3.964 -3.444 1.00 81.56 189 LEU A C 1
ATOM 1447 O O . LEU A 1 189 ? 9.675 -3.745 -4.437 1.00 81.56 189 LEU A O 1
ATOM 1451 N N . HIS A 1 190 ? 8.682 -5.199 -3.038 1.00 79.25 190 HIS A N 1
ATOM 1452 C CA . HIS A 1 190 ? 9.121 -6.384 -3.767 1.00 79.25 190 HIS A CA 1
ATOM 1453 C C . HIS A 1 190 ? 8.508 -6.438 -5.173 1.00 79.25 190 HIS A C 1
ATOM 1455 O O . HIS A 1 190 ? 9.230 -6.643 -6.147 1.00 79.25 190 HIS A O 1
ATOM 1461 N N . ARG A 1 191 ? 7.201 -6.175 -5.304 1.00 85.06 191 ARG A N 1
ATOM 1462 C CA . ARG A 1 191 ? 6.520 -6.136 -6.606 1.00 85.06 191 ARG A CA 1
ATOM 1463 C C . ARG A 1 191 ? 7.054 -5.021 -7.507 1.00 85.06 191 ARG A C 1
ATOM 1465 O O . ARG A 1 191 ? 7.272 -5.250 -8.691 1.00 85.06 191 ARG A O 1
ATOM 1472 N N . MET A 1 192 ? 7.310 -3.837 -6.955 1.00 85.50 192 MET A N 1
ATOM 1473 C CA . MET A 1 192 ? 7.927 -2.735 -7.698 1.00 85.50 192 MET A CA 1
ATOM 1474 C C . MET A 1 192 ? 9.316 -3.109 -8.230 1.00 85.50 192 MET A C 1
ATOM 1476 O O . MET A 1 192 ? 9.648 -2.752 -9.359 1.00 85.50 192 MET A O 1
ATOM 1480 N N . GLU A 1 193 ? 10.116 -3.848 -7.455 1.00 83.00 193 GLU A N 1
ATOM 1481 C CA . GLU A 1 193 ? 11.420 -4.340 -7.912 1.00 83.00 193 GLU A CA 1
ATOM 1482 C C . GLU A 1 193 ? 11.273 -5.362 -9.044 1.00 83.00 193 GLU A C 1
ATOM 1484 O O . GLU A 1 193 ? 11.965 -5.243 -10.049 1.00 83.00 193 GLU A O 1
ATOM 1489 N N . GLN A 1 194 ? 10.325 -6.302 -8.938 1.00 84.19 194 GLN A N 1
ATOM 1490 C CA . GLN A 1 194 ? 10.027 -7.255 -10.015 1.00 84.19 194 GLN A CA 1
ATOM 1491 C C . GLN A 1 194 ? 9.636 -6.545 -11.316 1.00 84.19 194 GLN A C 1
ATOM 1493 O O . GLN A 1 194 ? 10.167 -6.871 -12.376 1.00 84.19 194 GLN A O 1
ATOM 1498 N N . ILE A 1 195 ? 8.747 -5.548 -11.237 1.00 86.81 195 ILE A N 1
ATOM 1499 C CA . ILE A 1 195 ? 8.343 -4.747 -12.399 1.00 86.81 195 ILE A CA 1
ATOM 1500 C C . ILE A 1 195 ? 9.552 -4.015 -12.989 1.00 86.81 195 ILE A C 1
ATOM 1502 O O . ILE A 1 195 ? 9.750 -4.033 -14.203 1.00 86.81 195 ILE A O 1
ATOM 1506 N N . ARG A 1 196 ? 10.395 -3.405 -12.146 1.00 86.31 196 ARG A N 1
ATOM 1507 C CA . ARG A 1 196 ? 11.609 -2.723 -12.606 1.00 86.31 196 ARG A CA 1
ATOM 1508 C C . ARG A 1 196 ? 12.554 -3.686 -13.315 1.00 86.31 196 ARG A C 1
ATOM 1510 O O . ARG A 1 196 ? 13.052 -3.345 -14.385 1.00 86.31 196 ARG A O 1
ATOM 1517 N N . SER A 1 197 ? 12.815 -4.858 -12.737 1.00 86.56 197 SER A N 1
ATOM 1518 C CA . SER A 1 197 ? 13.666 -5.877 -13.355 1.00 86.56 197 SER A CA 1
ATOM 1519 C C . SER A 1 197 ? 13.103 -6.324 -14.701 1.00 86.56 197 SER A C 1
ATOM 1521 O O . SER A 1 197 ? 13.853 -6.419 -15.668 1.00 86.56 197 SER A O 1
ATOM 1523 N N . GLU A 1 198 ? 11.789 -6.526 -14.793 1.00 89.12 198 GLU A N 1
ATOM 1524 C CA . GLU A 1 198 ? 11.141 -6.960 -16.030 1.00 89.12 198 GLU A CA 1
ATOM 1525 C C . GLU A 1 198 ? 11.181 -5.884 -17.123 1.00 89.12 198 GLU A C 1
ATOM 1527 O O . GLU A 1 198 ? 11.578 -6.175 -18.248 1.00 89.12 198 GLU A O 1
ATOM 1532 N N . ILE A 1 199 ? 10.859 -4.626 -16.809 1.00 89.06 199 ILE A N 1
ATOM 1533 C CA . ILE A 1 199 ? 10.966 -3.519 -17.774 1.00 89.06 199 ILE A CA 1
ATOM 1534 C C . ILE A 1 199 ? 12.424 -3.273 -18.176 1.00 89.06 199 ILE A C 1
ATOM 1536 O O . ILE A 1 199 ? 12.696 -3.030 -19.348 1.00 89.06 199 ILE A O 1
ATOM 1540 N N . THR A 1 200 ? 13.377 -3.400 -17.246 1.00 89.50 200 THR A N 1
ATOM 1541 C CA . THR A 1 200 ? 14.816 -3.315 -17.564 1.00 89.50 200 THR A CA 1
ATOM 1542 C C . THR A 1 200 ? 15.214 -4.407 -18.550 1.00 89.50 200 THR A C 1
ATOM 1544 O O . THR A 1 200 ? 15.820 -4.114 -19.576 1.00 89.50 200 THR A O 1
ATOM 1547 N N . ARG A 1 201 ? 14.802 -5.654 -18.296 1.00 91.44 201 ARG A N 1
ATOM 1548 C CA . ARG A 1 201 ? 15.038 -6.780 -19.203 1.00 91.44 201 ARG A CA 1
ATOM 1549 C C . ARG A 1 201 ? 14.427 -6.513 -20.577 1.00 91.44 201 ARG A C 1
ATOM 1551 O O . ARG A 1 201 ? 15.087 -6.734 -21.586 1.00 91.44 201 ARG A O 1
ATOM 1558 N N . ARG A 1 202 ? 13.184 -6.030 -20.646 1.00 92.25 202 ARG A N 1
ATOM 1559 C CA . ARG A 1 202 ? 12.521 -5.705 -21.921 1.00 92.25 202 ARG A CA 1
ATOM 1560 C C . ARG A 1 202 ? 13.234 -4.582 -22.666 1.00 92.25 202 ARG A C 1
ATOM 1562 O O . ARG A 1 202 ? 13.418 -4.703 -23.871 1.00 92.25 202 ARG A O 1
ATOM 1569 N N . TYR A 1 203 ? 13.694 -3.552 -21.962 1.00 92.00 203 TYR A N 1
ATOM 1570 C CA . TYR A 1 203 ? 14.487 -2.464 -22.532 1.00 92.00 203 TYR A CA 1
ATOM 1571 C C . TYR A 1 203 ? 15.801 -2.975 -23.141 1.00 92.00 203 TYR A C 1
ATOM 1573 O O . TYR A 1 203 ? 16.094 -2.686 -24.298 1.00 92.00 203 TYR A O 1
ATOM 1581 N N . GLU A 1 204 ? 16.543 -3.822 -22.420 1.00 91.69 204 GLU A N 1
ATOM 1582 C CA . GLU A 1 204 ? 17.786 -4.445 -22.911 1.00 91.69 204 GLU A CA 1
ATOM 1583 C C . GLU A 1 204 ? 17.578 -5.296 -24.175 1.00 91.69 204 GLU A C 1
ATOM 1585 O O . GLU A 1 204 ? 18.486 -5.418 -24.994 1.00 91.69 204 GLU A O 1
ATOM 1590 N N . HIS A 1 205 ? 16.378 -5.853 -24.360 1.00 93.44 205 HIS A N 1
ATOM 1591 C CA . HIS A 1 205 ? 16.002 -6.644 -25.536 1.00 93.44 205 HIS A CA 1
ATOM 1592 C C . HIS A 1 205 ? 15.260 -5.824 -26.612 1.00 93.44 205 HIS A C 1
ATOM 1594 O O . HIS A 1 205 ? 14.730 -6.404 -27.559 1.00 93.44 205 HIS A O 1
ATOM 1600 N N . GLY A 1 206 ? 15.190 -4.493 -26.484 1.00 91.44 206 GLY A N 1
ATOM 1601 C CA . GLY A 1 206 ? 14.525 -3.603 -27.446 1.00 91.44 206 GLY A CA 1
ATOM 1602 C C . GLY A 1 206 ? 12.992 -3.670 -27.443 1.00 91.44 206 GLY A C 1
ATOM 1603 O O . GLY A 1 206 ? 12.352 -3.153 -28.354 1.00 91.44 206 GLY A O 1
ATOM 1604 N N . ALA A 1 207 ? 12.396 -4.303 -26.431 1.00 90.56 207 ALA A N 1
ATOM 1605 C CA . ALA A 1 207 ? 10.954 -4.472 -26.261 1.00 90.56 207 ALA A CA 1
ATOM 1606 C C . ALA A 1 207 ? 10.316 -3.422 -25.331 1.00 90.56 207 ALA A C 1
ATOM 1608 O O . ALA A 1 207 ? 9.119 -3.503 -25.068 1.00 90.56 207 ALA A O 1
ATOM 1609 N N . ALA A 1 208 ? 11.092 -2.465 -24.813 1.00 89.44 208 ALA A N 1
ATOM 1610 C CA . ALA A 1 208 ? 10.597 -1.298 -24.084 1.00 89.44 208 ALA A CA 1
ATOM 1611 C C . ALA A 1 208 ? 11.307 -0.026 -24.559 1.00 89.44 208 ALA A C 1
ATOM 1613 O O . ALA A 1 208 ? 12.476 -0.081 -24.950 1.00 89.44 208 ALA A O 1
ATOM 1614 N N . SER A 1 209 ? 10.610 1.108 -24.530 1.00 90.75 209 SER A N 1
ATOM 1615 C CA . SER A 1 209 ? 11.186 2.408 -24.888 1.00 90.75 209 SER A CA 1
ATOM 1616 C C . SER A 1 209 ? 12.048 2.986 -23.757 1.00 90.75 209 SER A C 1
ATOM 1618 O O . SER A 1 209 ? 11.963 2.560 -22.603 1.00 90.75 209 SER A O 1
ATOM 1620 N N . ASP A 1 210 ? 12.876 3.987 -24.071 1.00 89.88 210 ASP A N 1
ATOM 1621 C CA . ASP A 1 210 ? 13.635 4.724 -23.049 1.00 89.88 210 ASP A CA 1
ATOM 1622 C C . ASP A 1 210 ? 12.698 5.433 -22.055 1.00 89.88 210 ASP A C 1
ATOM 1624 O O . ASP A 1 210 ? 12.937 5.401 -20.853 1.00 89.88 210 ASP A O 1
ATOM 1628 N N . GLU A 1 211 ? 11.568 5.975 -22.522 1.00 87.31 211 GLU A N 1
ATOM 1629 C CA . GLU A 1 211 ? 10.550 6.588 -21.657 1.00 87.31 211 GLU A CA 1
ATOM 1630 C C . GLU A 1 211 ? 9.957 5.577 -20.663 1.00 87.31 211 GLU A C 1
ATOM 1632 O O . GLU A 1 211 ? 9.830 5.867 -19.471 1.00 87.31 211 GLU A O 1
ATOM 1637 N N . GLU A 1 212 ? 9.640 4.368 -21.134 1.00 86.56 212 GLU A N 1
ATOM 1638 C CA . GLU A 1 212 ? 9.120 3.271 -20.311 1.00 86.56 212 GLU A CA 1
ATOM 1639 C C . GLU A 1 212 ? 10.148 2.801 -19.276 1.00 86.56 212 GLU A C 1
ATOM 1641 O O . GLU A 1 212 ? 9.822 2.572 -18.107 1.00 86.56 212 GLU A O 1
ATOM 1646 N N . TYR A 1 213 ? 11.412 2.708 -19.683 1.00 86.25 213 TYR A N 1
ATOM 1647 C CA . TYR A 1 213 ? 12.518 2.368 -18.799 1.00 86.25 213 TYR A CA 1
ATOM 1648 C C . TYR A 1 213 ? 12.762 3.451 -17.739 1.00 86.25 213 TYR A C 1
ATOM 1650 O O . TYR A 1 213 ? 12.884 3.151 -16.546 1.00 86.25 213 TYR A O 1
ATOM 1658 N N . VAL A 1 214 ? 12.768 4.724 -18.135 1.00 85.25 214 VAL A N 1
ATOM 1659 C CA . VAL A 1 214 ? 12.911 5.872 -17.230 1.00 85.25 214 VAL A CA 1
ATOM 1660 C C . VAL A 1 214 ? 11.755 5.933 -16.227 1.00 85.25 214 VAL A C 1
ATOM 1662 O O . VAL A 1 214 ? 11.998 6.220 -15.050 1.00 85.25 214 VAL A O 1
ATOM 1665 N N . ALA A 1 215 ? 10.531 5.582 -16.634 1.00 82.19 215 ALA A N 1
ATOM 1666 C CA . ALA A 1 215 ? 9.349 5.583 -15.768 1.00 82.19 215 ALA A CA 1
ATOM 1667 C C . ALA A 1 215 ? 9.467 4.649 -14.547 1.00 82.19 215 ALA A C 1
ATOM 1669 O O . ALA A 1 215 ? 8.891 4.945 -13.500 1.00 82.19 215 ALA A O 1
ATOM 1670 N N . VAL A 1 216 ? 10.229 3.552 -14.647 1.00 79.50 216 VAL A N 1
ATOM 1671 C CA . VAL A 1 216 ? 10.469 2.609 -13.530 1.00 79.50 216 VAL A CA 1
ATOM 1672 C C . VAL A 1 216 ? 11.842 2.775 -12.865 1.00 79.50 216 VAL A C 1
ATOM 1674 O O . VAL A 1 216 ? 12.086 2.239 -11.772 1.00 79.50 216 VAL A O 1
ATOM 1677 N N . LYS A 1 217 ? 12.758 3.492 -13.529 1.00 75.81 217 LYS A N 1
ATOM 1678 C CA . LYS A 1 217 ? 14.136 3.735 -13.081 1.00 75.81 217 LYS A CA 1
ATOM 1679 C C . LYS A 1 217 ? 14.265 4.992 -12.230 1.00 75.81 217 LYS A C 1
ATOM 1681 O O . LYS A 1 217 ? 15.079 4.999 -11.304 1.00 75.81 217 LYS A O 1
ATOM 1686 N N . ASN A 1 218 ? 13.494 6.042 -12.521 1.00 57.94 218 ASN A N 1
ATOM 1687 C CA . ASN A 1 218 ? 13.529 7.255 -11.716 1.00 57.94 218 ASN A CA 1
ATOM 1688 C C . ASN A 1 218 ? 13.073 6.947 -10.282 1.00 57.94 218 ASN A C 1
ATOM 1690 O O . ASN A 1 218 ? 11.955 6.502 -10.019 1.00 57.94 218 ASN A O 1
ATOM 1694 N N . LYS A 1 219 ? 14.020 7.158 -9.362 1.00 51.09 219 LYS A N 1
ATOM 1695 C CA . LYS A 1 219 ? 13.842 7.283 -7.916 1.00 51.09 219 LYS A CA 1
ATOM 1696 C C . LYS A 1 219 ? 12.568 8.078 -7.610 1.00 51.09 219 LYS A C 1
ATOM 1698 O O . LYS A 1 219 ? 12.268 9.048 -8.281 1.00 51.09 219 LYS A O 1
ATOM 1703 N N . ALA A 1 220 ? 11.783 7.801 -6.592 1.00 49.41 220 ALA A N 1
ATOM 1704 C CA . ALA A 1 220 ? 11.679 6.700 -5.664 1.00 49.41 220 ALA A CA 1
ATOM 1705 C C . ALA A 1 220 ? 10.342 6.961 -4.955 1.00 49.41 220 ALA A C 1
ATOM 1707 O O . ALA A 1 220 ? 9.869 8.097 -4.902 1.00 49.41 220 ALA A O 1
ATOM 1708 N N . VAL A 1 221 ? 9.777 5.954 -4.302 1.00 48.97 221 VAL A N 1
ATOM 1709 C CA . VAL A 1 221 ? 8.844 6.216 -3.197 1.00 48.97 221 VAL A CA 1
ATOM 1710 C C . VAL A 1 221 ? 9.437 7.285 -2.253 1.00 48.97 221 VAL A C 1
ATOM 1712 O O . VAL A 1 221 ? 8.704 8.129 -1.766 1.00 48.97 221 VAL A O 1
ATOM 1715 N N . GLU A 1 222 ? 10.772 7.324 -2.103 1.00 39.59 222 GLU A N 1
ATOM 1716 C CA . GLU A 1 222 ? 11.516 8.379 -1.402 1.00 39.59 222 GLU A CA 1
ATOM 1717 C C . GLU A 1 222 ? 11.451 9.771 -2.076 1.00 39.59 222 GLU A C 1
ATOM 1719 O O . GLU A 1 222 ? 11.269 10.723 -1.340 1.00 39.59 222 GLU A O 1
ATOM 1724 N N . ASP A 1 223 ? 11.511 9.948 -3.405 1.00 41.72 223 ASP A N 1
ATOM 1725 C CA . ASP A 1 223 ? 11.435 11.294 -4.026 1.00 41.72 223 ASP A CA 1
ATOM 1726 C C . ASP A 1 223 ? 9.991 11.824 -4.081 1.00 41.72 223 ASP A C 1
ATOM 1728 O O . ASP A 1 223 ? 9.753 12.996 -3.795 1.00 41.72 223 ASP A O 1
ATOM 1732 N N . LEU A 1 224 ? 9.001 10.952 -4.325 1.00 45.81 224 LEU A N 1
ATOM 1733 C CA . LEU A 1 224 ? 7.579 11.307 -4.206 1.00 45.81 224 LEU A CA 1
ATOM 1734 C C . LEU A 1 224 ? 7.188 11.602 -2.749 1.00 45.81 224 LEU A C 1
ATOM 1736 O O . LEU A 1 224 ? 6.415 12.526 -2.499 1.00 45.81 224 LEU A O 1
ATOM 1740 N N . ALA A 1 225 ? 7.727 10.851 -1.782 1.00 39.41 225 ALA A N 1
ATOM 1741 C CA . ALA A 1 225 ? 7.540 11.141 -0.365 1.00 39.41 225 ALA A CA 1
ATOM 1742 C C . ALA A 1 225 ? 8.292 12.406 0.052 1.00 39.41 225 ALA A C 1
ATOM 1744 O O . ALA A 1 225 ? 7.734 13.199 0.796 1.00 39.41 225 ALA A O 1
ATOM 1745 N N . VAL A 1 226 ? 9.514 12.646 -0.428 1.00 34.84 226 VAL A N 1
ATOM 1746 C CA . VAL A 1 226 ? 10.304 13.839 -0.092 1.00 34.84 226 VAL A CA 1
ATOM 1747 C C . VAL A 1 226 ? 9.696 15.094 -0.711 1.00 34.84 226 VAL A C 1
ATOM 1749 O O . VAL A 1 226 ? 9.540 16.065 0.016 1.00 34.84 226 VAL A O 1
ATOM 1752 N N . GLU A 1 227 ? 9.245 15.109 -1.967 1.00 37.75 227 GLU A N 1
ATOM 1753 C CA . GLU A 1 227 ? 8.521 16.269 -2.520 1.00 37.75 227 GLU A CA 1
ATOM 1754 C C . GLU A 1 227 ? 7.184 16.515 -1.800 1.00 37.75 227 GLU A C 1
ATOM 1756 O O . GLU A 1 227 ? 6.849 17.661 -1.481 1.00 37.75 227 GLU A O 1
ATOM 1761 N N . ALA A 1 228 ? 6.440 15.452 -1.469 1.00 36.00 228 ALA A N 1
ATOM 1762 C CA . ALA A 1 228 ? 5.193 15.547 -0.706 1.00 36.00 228 ALA A CA 1
ATOM 1763 C C . ALA A 1 228 ? 5.395 15.849 0.794 1.00 36.00 228 ALA A C 1
ATOM 1765 O O . ALA A 1 228 ? 4.456 16.294 1.447 1.00 36.00 228 ALA A O 1
ATOM 1766 N N . LEU A 1 229 ? 6.582 15.635 1.365 1.00 31.20 229 LEU A N 1
ATOM 1767 C CA . LEU A 1 229 ? 6.909 15.971 2.758 1.00 31.20 229 LEU A CA 1
ATOM 1768 C C . LEU A 1 229 ? 7.549 17.363 2.859 1.00 31.20 229 LEU A C 1
ATOM 1770 O O . LEU A 1 229 ? 7.151 18.154 3.710 1.00 31.20 229 LEU A O 1
ATOM 1774 N N . VAL A 1 230 ? 8.477 17.707 1.960 1.00 33.50 230 VAL A N 1
ATOM 1775 C CA . VAL A 1 230 ? 9.199 18.994 1.925 1.00 33.50 230 VAL A CA 1
ATOM 1776 C C . VAL A 1 230 ? 8.266 20.156 1.586 1.00 33.50 230 VAL A C 1
ATOM 1778 O O . VAL A 1 230 ? 8.420 21.239 2.148 1.00 33.50 230 VAL A O 1
ATOM 1781 N N . LYS A 1 231 ? 7.256 19.951 0.732 1.00 31.83 231 LYS A N 1
ATOM 1782 C CA . LYS A 1 231 ? 6.275 20.996 0.391 1.00 31.83 231 LYS A CA 1
ATOM 1783 C C . LYS A 1 231 ? 5.307 21.336 1.536 1.00 31.83 231 LYS A C 1
ATOM 1785 O O . LYS A 1 231 ? 4.679 22.386 1.491 1.00 31.83 231 LYS A O 1
ATOM 1790 N N . TYR A 1 232 ? 5.191 20.475 2.547 1.00 36.66 232 TYR A N 1
ATOM 1791 C CA . TYR A 1 232 ? 4.171 20.580 3.600 1.00 36.66 232 TYR A CA 1
ATOM 1792 C C . TYR A 1 232 ? 4.757 20.657 5.023 1.00 36.66 232 TYR A C 1
ATOM 1794 O O . TYR A 1 232 ? 4.007 20.649 5.996 1.00 36.66 232 TYR A O 1
ATOM 1802 N N . TRP A 1 233 ? 6.088 20.745 5.139 1.00 25.83 233 TRP A N 1
ATOM 1803 C CA . TRP A 1 233 ? 6.836 21.043 6.372 1.00 25.83 233 TRP A CA 1
ATOM 1804 C C . TRP A 1 233 ? 7.422 22.471 6.396 1.00 25.83 233 TRP A C 1
ATOM 1806 O O . TRP A 1 233 ? 8.261 22.777 7.243 1.00 25.83 233 TRP A O 1
ATOM 1816 N N . ARG A 1 234 ? 6.987 23.346 5.481 1.00 26.62 234 ARG A N 1
ATOM 1817 C CA . ARG A 1 234 ? 7.191 24.800 5.562 1.00 26.62 234 ARG A CA 1
ATOM 1818 C C . ARG A 1 234 ? 5.873 25.501 5.834 1.00 26.62 234 ARG A C 1
ATOM 1820 O O . ARG A 1 234 ? 4.879 25.109 5.186 1.00 26.62 234 ARG A O 1
#

Organism: NCBI:txid2816857

Sequence (234 aa):
MTLSPYFHKTLKELCDIFRVSQDIIKPHPDHALAVLSTLYGYRLVPDASDRHKVRDGVLQDTVRVWGEGNPFTVKIREIVADFAADLESFYNIPEGNHDLILEFQSLARIAVVLQWIGIGAPISGSVKAGIKEGIKSSSLRAALRAATERFAYGAGSAIAEATIARLGLTGPWGIALIAASMATYYGILHRMEQIRSEITRRYEHGAASDEEYVAVKNKAVEDLAVEALVKYWR

Radius of gyration: 17.47 Å; chains: 1; bounding box: 42×42×51 Å

Secondary structure (DSSP, 8-state):
-PPPHHHHHHHHHHHHHHT--HHHHTT-HHHHHHHHHHHHTGGG---HHHHHHHHHHHHHHHHHHH-TT-HHHHHHHHHHHHHHH-TTGGG---SSHHHHHHHHHHHHHHHHHHHHTTTTS---HHHHHHHHHHHHTT-HHHHHHHHHHHHHHSTTHHHHHHHHHHTT--SS-SHHHHHHHHHHHHHHHHHHHHHHHHHHHHHHTTSS-HHHHHHHHS--HHHHHHHHHHTT--

Foldseek 3Di:
DDDDPLLVVLLVVLCVVLVNDPVLCVVQSLLSSLLSLLLVLLLLLPDPVLSVLLLVLSLVQCCVVQNCPRPVSVSSVVSSVVCVVPSPPPPDDPPDLVVLLVLLVNLLSSLLSLVVLLQPPCPDPVLVVLCVVCLVVVNNVVSLVVNLCCCLPHPVVVSVVSSCVVSVHDDSHCSSSSSSSNSSSSSSVSSLVVSLVVLVVCVVVVNHDPVSNCSSVPDDSVVVNCVVVVVPVD

pLDDT: mean 73.33, std 17.65, range [25.83, 96.25]